Protein AF-0000000075602492 (afdb_homodimer)

InterPro domains:
  IPR026960 Reverse transcriptase zinc-binding domain [PF13966] (4-40)

Structure (mmCIF, N/CA/C/O backbone):
data_AF-0000000075602492-model_v1
#
loop_
_entity.id
_entity.type
_entity.pdbx_description
1 polymer 'Reverse transcriptase zinc-binding domain-containing protein'
#
loop_
_atom_site.group_PDB
_atom_site.id
_atom_site.type_symbol
_atom_site.label_atom_id
_atom_site.label_alt_id
_atom_site.label_comp_id
_atom_site.label_asym_id
_atom_site.label_entity_id
_atom_site.label_seq_id
_atom_site.pdbx_PDB_ins_code
_atom_site.Cartn_x
_atom_site.Cartn_y
_atom_site.Cartn_z
_atom_site.occupancy
_atom_site.B_iso_or_equiv
_atom_site.auth_seq_id
_atom_site.auth_comp_id
_atom_site.auth_asym_id
_atom_site.auth_atom_id
_atom_site.pdbx_PDB_model_num
ATOM 1 N N . CYS A 1 1 ? -14.711 -21.703 -11.055 1 26.58 1 CYS A N 1
ATOM 2 C CA . CYS A 1 1 ? -14.375 -20.344 -10.648 1 26.58 1 CYS A CA 1
ATOM 3 C C . CYS A 1 1 ? -15.531 -19.391 -10.922 1 26.58 1 CYS A C 1
ATOM 5 O O . CYS A 1 1 ? -15.805 -19.047 -12.078 1 26.58 1 CYS A O 1
ATOM 7 N N . THR A 1 2 ? -16.672 -19.547 -10.266 1 32.38 2 THR A N 1
ATOM 8 C CA . THR A 1 2 ? -17.969 -18.922 -10.531 1 32.38 2 THR A CA 1
ATOM 9 C C . THR A 1 2 ? -17.828 -17.406 -10.555 1 32.38 2 THR A C 1
ATOM 11 O O . THR A 1 2 ? -17.094 -16.828 -9.766 1 32.38 2 THR A O 1
ATOM 14 N N . VAL A 1 3 ? -18.188 -16.812 -11.695 1 31.62 3 VAL A N 1
ATOM 15 C CA . VAL A 1 3 ? -18.391 -15.398 -12.016 1 31.62 3 VAL A CA 1
ATOM 16 C C . VAL A 1 3 ? -19.188 -14.719 -10.906 1 31.62 3 VAL A C 1
ATOM 18 O O . VAL A 1 3 ? -20.344 -15.078 -10.664 1 31.62 3 VAL A O 1
ATOM 21 N N . VAL A 1 4 ? -18.656 -14.438 -9.922 1 33.94 4 VAL A N 1
ATOM 22 C CA . VAL A 1 4 ? -19.359 -13.695 -8.883 1 33.94 4 VAL A CA 1
ATOM 23 C C . VAL A 1 4 ? -20.125 -12.531 -9.516 1 33.94 4 VAL A C 1
ATOM 25 O O . VAL A 1 4 ? -19.531 -11.672 -10.172 1 33.94 4 VAL A O 1
ATOM 28 N N . GLN A 1 5 ? -21.297 -12.836 -9.977 1 32.97 5 GLN A N 1
ATOM 29 C CA . GLN A 1 5 ? -22.25 -11.789 -10.32 1 32.97 5 GLN A CA 1
ATOM 30 C C . GLN A 1 5 ? -22.203 -10.648 -9.312 1 32.97 5 GLN A C 1
ATOM 32 O O . GLN A 1 5 ? -22.641 -10.805 -8.172 1 32.97 5 GLN A O 1
ATOM 37 N N . LEU A 1 6 ? -21.266 -9.828 -9.508 1 35.31 6 LEU A N 1
ATOM 38 C CA . LEU A 1 6 ? -21.203 -8.617 -8.703 1 35.31 6 LEU A CA 1
ATOM 39 C C . LEU A 1 6 ? -22.531 -7.867 -8.727 1 35.31 6 LEU A C 1
ATOM 41 O O . LEU A 1 6 ? -22.953 -7.391 -9.781 1 35.31 6 LEU A O 1
ATOM 45 N N . LYS A 1 7 ? -23.547 -8.359 -8.156 1 35.34 7 LYS A N 1
ATOM 46 C CA . LYS A 1 7 ? -24.812 -7.66 -8.055 1 35.34 7 LYS A CA 1
ATOM 47 C C . LYS A 1 7 ? -24.609 -6.188 -7.699 1 35.34 7 LYS A C 1
ATOM 49 O O . LYS A 1 7 ? -23.828 -5.867 -6.793 1 35.34 7 LYS A O 1
ATOM 54 N N . ARG A 1 8 ? -25.156 -5.18 -8.477 1 34.19 8 ARG A N 1
ATOM 55 C CA . ARG A 1 8 ? -25.281 -3.727 -8.398 1 34.19 8 ARG A CA 1
ATOM 56 C C . ARG A 1 8 ? -25.875 -3.293 -7.062 1 34.19 8 ARG A C 1
ATOM 58 O O . ARG A 1 8 ? -27.062 -2.975 -6.973 1 34.19 8 ARG A O 1
ATOM 65 N N . ARG A 1 9 ? -25.734 -3.947 -5.949 1 36.53 9 ARG A N 1
ATOM 66 C CA . ARG A 1 9 ? -26.578 -3.529 -4.832 1 36.53 9 ARG A CA 1
ATOM 67 C C . ARG A 1 9 ? -26.172 -2.15 -4.328 1 36.53 9 ARG A C 1
ATOM 69 O O . ARG A 1 9 ? -24.984 -1.812 -4.309 1 36.53 9 ARG A O 1
ATOM 76 N N . ASN A 1 10 ? -27.109 -1.176 -4.137 1 35.5 10 ASN A N 1
ATOM 77 C CA . ASN A 1 10 ? -27.219 0.204 -3.676 1 35.5 10 ASN A CA 1
ATOM 78 C C . ASN A 1 10 ? -26.297 0.472 -2.488 1 35.5 10 ASN A C 1
ATOM 80 O O . ASN A 1 10 ? -26.625 0.11 -1.355 1 35.5 10 ASN A O 1
ATOM 84 N N . TRP A 1 11 ? -25.078 0.181 -2.559 1 42.53 11 TRP A N 1
ATOM 85 C CA . TRP A 1 11 ? -24.109 0.338 -1.479 1 42.53 11 TRP A CA 1
ATOM 86 C C . TRP A 1 11 ? -24.016 1.794 -1.034 1 42.53 11 TRP A C 1
ATOM 88 O O . TRP A 1 11 ? -23.766 2.684 -1.847 1 42.53 11 TRP A O 1
ATOM 98 N N . ASP A 1 12 ? -24.641 2.125 0.068 1 42.66 12 ASP A N 1
ATOM 99 C CA . ASP A 1 12 ? -24.469 3.438 0.683 1 42.66 12 ASP A CA 1
ATOM 100 C C . ASP A 1 12 ? -23.141 3.525 1.439 1 42.66 12 ASP A C 1
ATOM 102 O O . ASP A 1 12 ? -23.078 3.197 2.625 1 42.66 12 ASP A O 1
ATOM 106 N N . GLY A 1 13 ? -22.062 2.916 1.124 1 48.19 13 GLY A N 1
ATOM 107 C CA . GLY A 1 13 ? -20.781 3.027 1.785 1 48.19 13 GLY A CA 1
ATOM 108 C C . GLY A 1 13 ? -20.547 4.391 2.41 1 48.19 13 GLY A C 1
ATOM 109 O O . GLY A 1 13 ? -21.297 5.332 2.16 1 48.19 13 GLY A O 1
ATOM 110 N N . PRO A 1 14 ? -19.734 4.359 3.539 1 52.38 14 PRO A N 1
ATOM 111 C CA . PRO A 1 14 ? -19.688 5.652 4.227 1 52.38 14 PRO A CA 1
ATOM 112 C C . PRO A 1 14 ? -19.312 6.805 3.297 1 52.38 14 PRO A C 1
ATOM 114 O O . PRO A 1 14 ? -18.391 6.68 2.492 1 52.38 14 PRO A O 1
ATOM 117 N N . GLU A 1 15 ? -20.188 7.641 3.164 1 64 15 GLU A N 1
ATOM 118 C CA . GLU A 1 15 ? -20.109 8.852 2.348 1 64 15 GLU A CA 1
ATOM 119 C C . GLU A 1 15 ? -19.188 9.883 2.979 1 64 15 GLU A C 1
ATOM 121 O O . GLU A 1 15 ? -18.594 10.703 2.275 1 64 15 GLU A O 1
ATOM 126 N N . GLU A 1 16 ? -18.859 9.594 4.426 1 77.88 16 GLU A N 1
ATOM 127 C CA . GLU A 1 16 ? -18.078 10.664 5.047 1 77.88 16 GLU A CA 1
ATOM 128 C C . GLU A 1 16 ? -16.922 10.102 5.863 1 77.88 16 GLU A C 1
ATOM 130 O O . GLU A 1 16 ? -17.031 9.016 6.441 1 77.88 16 GLU A O 1
ATOM 135 N N . CYS A 1 17 ? -15.836 10.789 5.867 1 83 17 CYS A N 1
ATOM 136 C CA . CYS A 1 17 ? -14.688 10.453 6.699 1 83 17 CYS A CA 1
ATOM 137 C C . CYS A 1 17 ? -15.039 10.562 8.18 1 83 17 CYS A C 1
ATOM 139 O O . CYS A 1 17 ? -15.602 11.57 8.617 1 83 17 CYS A O 1
ATOM 141 N N . LYS A 1 18 ? -14.711 9.609 8.906 1 78.5 18 LYS A N 1
ATOM 142 C CA . LYS A 1 18 ? -15.031 9.562 10.328 1 78.5 18 LYS A CA 1
ATOM 143 C C . LYS A 1 18 ? -14.219 10.594 11.109 1 78.5 18 LYS A C 1
ATOM 145 O O . LYS A 1 18 ? -14.617 11 12.203 1 78.5 18 LYS A O 1
ATOM 150 N N . LEU A 1 19 ? -13.172 10.914 10.578 1 76.62 19 LEU A N 1
ATOM 151 C CA . LEU A 1 19 ? -12.273 11.82 11.281 1 76.62 19 LEU A CA 1
ATOM 152 C C . LEU A 1 19 ? -12.672 13.273 11.055 1 76.62 19 LEU A C 1
ATOM 154 O O . LEU A 1 19 ? -12.695 14.07 12 1 76.62 19 LEU A O 1
ATOM 158 N N . CYS A 1 20 ? -12.992 13.672 9.883 1 84.81 20 CYS A N 1
ATOM 159 C CA . CYS A 1 20 ? -13.195 15.086 9.594 1 84.81 20 CYS A CA 1
ATOM 160 C C . CYS A 1 20 ? -14.578 15.328 9 1 84.81 20 CYS A C 1
ATOM 162 O O . CYS A 1 20 ? -14.945 16.469 8.727 1 84.81 20 CYS A O 1
ATOM 164 N N . LYS A 1 21 ? -15.344 14.367 8.633 1 83.25 21 LYS A N 1
ATOM 165 C CA . LYS A 1 21 ? -16.734 14.43 8.211 1 83.25 21 LYS A CA 1
ATOM 166 C C . LYS A 1 21 ? -16.859 14.922 6.77 1 83.25 21 LYS A C 1
ATOM 168 O O . LYS A 1 21 ? -17.953 15.203 6.293 1 83.25 21 LYS A O 1
ATOM 173 N N . GLU A 1 22 ? -15.781 15.016 6.109 1 86.5 22 GLU A N 1
ATOM 174 C CA . GLU A 1 22 ? -15.812 15.312 4.684 1 86.5 22 GLU A CA 1
ATOM 175 C C . GLU A 1 22 ? -16.078 14.062 3.857 1 86.5 22 GLU A C 1
ATOM 177 O 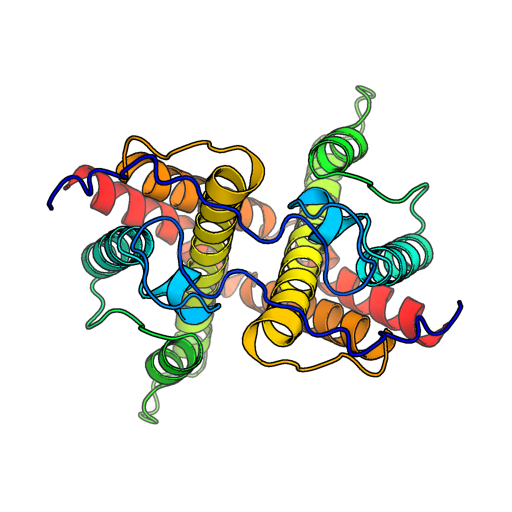O . GLU A 1 22 ? -15.992 12.945 4.371 1 86.5 22 GLU A O 1
ATOM 182 N N . GLN A 1 23 ? -16.484 14.305 2.65 1 85.44 23 GLN A N 1
ATOM 183 C CA . GLN A 1 23 ? -16.688 13.172 1.763 1 85.44 23 GLN A CA 1
ATOM 184 C C . GLN A 1 23 ? -15.422 12.336 1.63 1 85.44 23 GLN A C 1
ATOM 186 O O . GLN A 1 23 ? -14.336 12.883 1.398 1 85.44 23 GLN A O 1
ATOM 191 N N . GLU A 1 24 ? -15.688 11.094 1.801 1 85.06 24 GLU A N 1
ATOM 192 C CA . GLU A 1 24 ? -14.516 10.219 1.815 1 85.06 24 GLU A CA 1
ATOM 193 C C . GLU A 1 24 ? -14.336 9.516 0.472 1 85.06 24 GLU A C 1
ATOM 195 O O . GLU A 1 24 ? -15.289 8.945 -0.069 1 85.06 24 GLU A O 1
ATOM 200 N N . ASP A 1 25 ? -13.219 9.766 -0.084 1 84 25 ASP A N 1
ATOM 201 C CA . ASP A 1 25 ? -12.734 8.953 -1.191 1 84 25 ASP A CA 1
ATOM 202 C C . ASP A 1 25 ? -11.25 8.625 -1.023 1 84 25 ASP A C 1
ATOM 204 O O . ASP A 1 25 ? -10.664 8.906 0.023 1 84 25 ASP A O 1
ATOM 208 N N . ALA A 1 26 ? -10.719 7.922 -1.921 1 83.69 26 ALA A N 1
ATOM 209 C CA . ALA A 1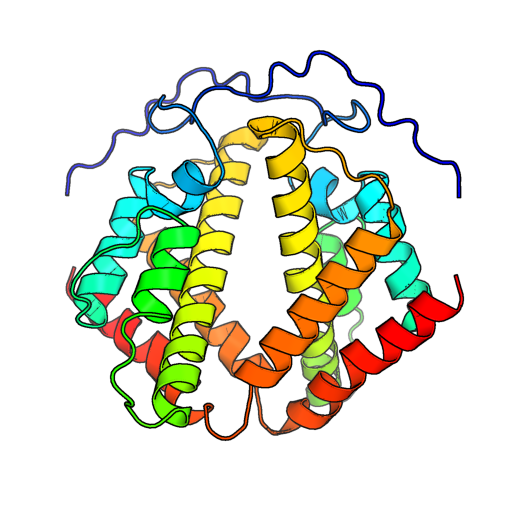 26 ? -9.328 7.492 -1.8 1 83.69 26 ALA A CA 1
ATOM 210 C C . ALA A 1 26 ? -8.398 8.695 -1.65 1 83.69 26 ALA A C 1
ATOM 212 O O . ALA A 1 26 ? -7.488 8.68 -0.819 1 83.69 26 ALA A O 1
ATOM 213 N N . ASP A 1 27 ? -8.648 9.688 -2.43 1 86.5 27 ASP A N 1
ATOM 214 C CA . ASP A 1 27 ? -7.82 10.883 -2.363 1 86.5 27 ASP A CA 1
ATOM 215 C C . ASP A 1 27 ? -7.957 11.57 -1.01 1 86.5 27 ASP A C 1
ATOM 217 O O . ASP A 1 27 ? -6.973 12.07 -0.461 1 86.5 27 ASP A O 1
ATOM 221 N N . HIS A 1 28 ? -9.125 11.594 -0.529 1 89 28 HIS A N 1
ATOM 222 C CA . HIS A 1 28 ? -9.32 12.188 0.79 1 89 28 HIS A CA 1
ATOM 223 C C . HIS A 1 28 ? -8.516 11.445 1.852 1 89 28 HIS A C 1
ATOM 225 O O . HIS A 1 28 ? -7.801 12.062 2.641 1 89 28 HIS A O 1
ATOM 231 N N . ILE A 1 29 ? -8.562 10.156 1.894 1 87.69 29 ILE A N 1
ATOM 232 C CA . ILE A 1 29 ? -7.887 9.328 2.885 1 87.69 29 ILE A CA 1
ATOM 233 C C . ILE A 1 29 ? -6.383 9.578 2.826 1 87.69 29 ILE A C 1
ATOM 235 O O . ILE A 1 29 ? -5.734 9.75 3.861 1 87.69 29 ILE A O 1
ATOM 239 N N . ILE A 1 30 ? -5.875 9.711 1.613 1 90.44 30 ILE A N 1
ATOM 240 C CA . ILE A 1 30 ? -4.43 9.688 1.428 1 90.44 30 ILE A CA 1
ATOM 241 C C . ILE A 1 30 ? -3.883 11.109 1.465 1 90.44 30 ILE A C 1
ATOM 243 O O . ILE A 1 30 ? -2.758 11.344 1.917 1 90.44 30 ILE A O 1
ATOM 247 N N . PHE A 1 31 ? -4.73 12.094 1.104 1 90.75 31 PHE A N 1
ATOM 248 C CA . PHE A 1 31 ? -4.09 13.383 0.851 1 90.75 31 PHE A CA 1
ATOM 249 C C . PHE A 1 31 ? -4.801 14.492 1.606 1 90.75 31 PHE A C 1
ATOM 251 O O . PHE A 1 31 ? -4.195 15.516 1.932 1 90.75 31 PHE A O 1
ATOM 258 N N . ARG A 1 32 ? -6.023 14.375 1.881 1 90.88 32 ARG A N 1
ATOM 259 C CA . ARG A 1 32 ? -6.781 15.578 2.215 1 90.88 32 ARG A CA 1
ATOM 260 C C . ARG A 1 32 ? -7.246 15.547 3.668 1 90.88 32 ARG A C 1
ATOM 262 O O . ARG A 1 32 ? -7.547 16.594 4.25 1 90.88 32 ARG A O 1
ATOM 269 N N . CYS A 1 33 ? -7.473 14.359 4.223 1 90.56 33 CYS A N 1
ATOM 270 C CA . CYS A 1 33 ? -7.824 14.281 5.633 1 90.56 33 CYS A CA 1
ATOM 271 C C . CYS A 1 33 ? -6.789 14.992 6.492 1 90.56 33 CYS A C 1
ATOM 273 O O . CYS A 1 33 ? -5.602 15.008 6.16 1 90.56 33 CYS A O 1
ATOM 275 N N . PRO A 1 34 ? -7.188 15.555 7.621 1 89.06 34 PRO A N 1
ATOM 276 C CA . PRO A 1 34 ? -6.25 16.281 8.484 1 89.06 34 PRO A CA 1
ATOM 277 C C . PRO A 1 34 ? -5.047 15.43 8.891 1 89.06 34 PRO A C 1
ATOM 279 O O . PRO A 1 34 ? -3.922 15.93 8.953 1 89.06 34 PRO A O 1
ATOM 282 N N . LEU A 1 35 ? -5.219 14.195 9.109 1 88.88 35 LEU A N 1
ATOM 283 C CA . LEU A 1 35 ? -4.102 13.32 9.445 1 88.88 35 LEU A CA 1
ATOM 284 C C . LEU A 1 35 ? -3.129 13.203 8.281 1 88.88 35 LEU A C 1
ATOM 286 O O . LEU A 1 35 ? -1.912 13.242 8.477 1 88.88 35 LEU A O 1
ATOM 290 N N . ALA A 1 36 ? -3.703 13.062 7.152 1 92.31 36 ALA A N 1
ATOM 291 C CA . ALA A 1 36 ? -2.881 12.992 5.949 1 92.31 36 ALA A CA 1
ATOM 292 C C . ALA A 1 36 ? -2.113 14.297 5.734 1 92.31 36 ALA A C 1
ATOM 294 O O . ALA A 1 36 ? -0.926 14.281 5.402 1 92.31 36 ALA A O 1
ATOM 295 N N . SER A 1 37 ? -2.789 15.375 6.012 1 91.12 37 SER A N 1
ATOM 296 C CA . SER A 1 37 ? -2.156 16.688 5.844 1 91.12 37 SER A CA 1
ATOM 297 C C . SER A 1 37 ? -0.943 16.828 6.758 1 91.12 37 SER A C 1
ATOM 299 O O . SER A 1 37 ? 0.096 17.344 6.34 1 91.12 37 SER A O 1
ATOM 301 N N . PHE A 1 38 ? -1.058 16.422 7.938 1 92.12 38 PHE A N 1
ATOM 302 C CA . PHE A 1 38 ? 0.062 16.469 8.875 1 92.12 38 PHE A CA 1
ATOM 303 C C . PHE A 1 38 ? 1.256 15.695 8.328 1 92.12 38 PHE A C 1
ATOM 305 O O . PHE A 1 38 ? 2.381 16.203 8.328 1 92.12 38 PHE A O 1
ATOM 312 N N . VAL A 1 39 ? 1.014 14.477 7.863 1 93.94 39 VAL A N 1
ATOM 313 C CA . VAL A 1 39 ? 2.082 13.602 7.391 1 93.94 39 VAL A CA 1
ATOM 314 C C . VAL A 1 39 ? 2.75 14.219 6.164 1 93.94 39 VAL A C 1
ATOM 316 O O . VAL A 1 39 ? 3.979 14.273 6.082 1 93.94 39 VAL A O 1
ATOM 319 N N . TRP A 1 40 ? 1.926 14.703 5.297 1 91.75 40 TRP A N 1
ATOM 320 C CA . TRP A 1 40 ? 2.48 15.25 4.059 1 91.75 40 TRP A CA 1
ATOM 321 C C . TRP A 1 40 ? 3.223 16.547 4.324 1 91.75 40 TRP A C 1
ATOM 323 O O . TRP A 1 40 ? 4.223 16.844 3.664 1 91.75 40 TRP A O 1
ATOM 333 N N . CYS A 1 41 ? 2.791 17.344 5.262 1 91.62 41 CYS A N 1
ATOM 334 C CA . CYS A 1 41 ? 3.508 18.547 5.641 1 91.62 41 CYS A CA 1
ATOM 335 C C . CYS A 1 41 ? 4.879 18.219 6.219 1 91.62 41 CYS A C 1
ATOM 337 O O . CYS A 1 41 ? 5.875 18.859 5.867 1 91.62 41 CYS A O 1
ATOM 339 N N . TRP A 1 42 ? 4.852 17.25 7.043 1 93.69 42 TRP A N 1
ATOM 340 C CA . TRP A 1 42 ? 6.105 16.781 7.625 1 93.69 42 TRP A CA 1
ATOM 341 C C . TRP A 1 42 ? 7.066 16.312 6.543 1 93.69 42 TRP A C 1
ATOM 343 O O . TRP A 1 42 ? 8.258 16.641 6.574 1 93.69 42 TRP A O 1
ATOM 353 N N . ILE A 1 43 ? 6.59 15.609 5.594 1 90.94 43 ILE A N 1
ATOM 354 C CA . ILE A 1 43 ? 7.422 15.094 4.508 1 90.94 43 ILE A CA 1
ATOM 355 C C . ILE A 1 43 ? 7.922 16.25 3.648 1 90.94 43 ILE A C 1
ATOM 357 O O . ILE A 1 43 ? 9.102 16.312 3.299 1 90.94 43 ILE A O 1
ATOM 361 N N . ARG A 1 44 ? 7.004 17.109 3.373 1 87 44 ARG A N 1
ATOM 362 C CA . ARG A 1 44 ? 7.363 18.297 2.586 1 87 44 ARG A CA 1
ATOM 363 C C . ARG A 1 44 ? 8.508 19.062 3.244 1 87 44 ARG A C 1
ATOM 365 O O . ARG A 1 44 ? 9.508 19.375 2.596 1 87 44 ARG A O 1
ATOM 372 N N . ASP A 1 45 ? 8.398 19.297 4.434 1 89.56 45 ASP A N 1
ATOM 373 C CA . ASP A 1 45 ? 9.383 20.094 5.16 1 89.56 45 ASP A CA 1
ATOM 374 C C . ASP A 1 45 ? 10.703 19.328 5.297 1 89.56 45 ASP A C 1
ATOM 376 O O . ASP A 1 45 ? 11.781 19.922 5.234 1 89.56 45 ASP A O 1
ATOM 380 N N . SER A 1 46 ? 10.609 18.062 5.516 1 90 46 SER A N 1
ATOM 381 C CA . SER A 1 46 ? 11.805 17.234 5.711 1 90 46 SER A CA 1
ATOM 382 C C . SER A 1 46 ? 12.594 17.109 4.418 1 90 46 SER A C 1
ATOM 384 O O . SER A 1 46 ? 13.828 17.016 4.445 1 90 46 SER A O 1
ATOM 386 N N . LEU A 1 47 ? 11.852 17.094 3.301 1 86 47 LEU A N 1
ATOM 387 C CA . LEU A 1 47 ? 12.523 16.812 2.031 1 86 47 LEU A CA 1
ATOM 388 C C . LEU A 1 47 ? 12.664 18.094 1.206 1 86 47 LEU A C 1
ATOM 390 O O . LEU A 1 47 ? 13.297 18.078 0.146 1 86 47 LEU A O 1
ATOM 394 N N . GLY A 1 48 ? 12.047 19.094 1.606 1 84.44 48 GLY A N 1
ATOM 395 C CA . GLY A 1 48 ? 12.172 20.375 0.909 1 84.44 48 GLY A CA 1
ATOM 396 C C . GLY A 1 48 ? 11.336 20.438 -0.353 1 84.44 48 GLY A C 1
ATOM 397 O O . GLY A 1 48 ? 11.789 20.953 -1.378 1 84.44 48 GLY A O 1
ATOM 398 N N . TRP A 1 49 ? 10.141 19.891 -0.254 1 79.31 49 TRP A N 1
ATOM 399 C CA . TRP A 1 49 ? 9.234 19.938 -1.398 1 79.31 49 TRP A CA 1
ATOM 400 C C . TRP A 1 49 ? 8.523 21.281 -1.486 1 79.31 49 TRP A C 1
ATOM 402 O O . TRP A 1 49 ? 8.352 21.969 -0.477 1 79.31 49 TRP A O 1
ATOM 412 N N . ASP A 1 50 ? 8.18 21.562 -2.725 1 79.38 50 ASP A N 1
ATOM 413 C CA . ASP A 1 50 ? 7.523 22.844 -2.961 1 79.38 50 ASP A CA 1
ATOM 414 C C . ASP A 1 50 ? 6.047 22.797 -2.58 1 79.38 50 ASP A C 1
ATOM 416 O O . ASP A 1 50 ? 5.426 23.828 -2.322 1 79.38 50 ASP A O 1
ATOM 420 N N . GLY A 1 51 ? 5.465 21.656 -2.541 1 80.25 51 GLY A N 1
ATOM 421 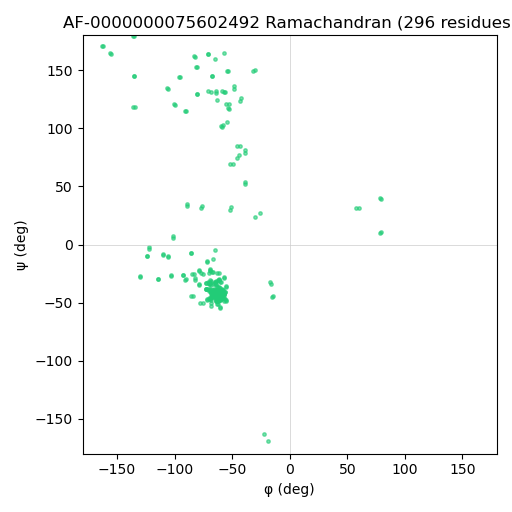C CA . GLY A 1 51 ? 4.051 21.5 -2.246 1 80.25 51 GLY A CA 1
ATOM 422 C C . GLY A 1 51 ? 3.666 20.094 -1.848 1 80.25 51 GLY A C 1
ATOM 423 O O . GLY A 1 51 ? 4.516 19.203 -1.816 1 80.25 51 GLY A O 1
ATOM 424 N N . ILE A 1 52 ? 2.398 20.047 -1.392 1 81.44 52 ILE A N 1
ATOM 425 C CA . ILE A 1 52 ? 1.842 18.75 -1 1 81.44 52 ILE A CA 1
ATOM 426 C C . ILE A 1 52 ? 0.842 18.281 -2.053 1 81.44 52 ILE A C 1
ATOM 428 O O . ILE A 1 52 ? 0.029 19.062 -2.545 1 81.44 52 ILE A O 1
ATOM 432 N N . PRO A 1 53 ? 0.982 17.047 -2.375 1 78.88 53 PRO A N 1
ATOM 433 C CA . PRO A 1 53 ? -0.014 16.531 -3.312 1 78.88 53 PRO A CA 1
ATOM 434 C C . PRO A 1 53 ? -1.415 16.453 -2.709 1 78.88 53 PRO A C 1
ATOM 436 O O . PRO A 1 53 ? -1.562 16.234 -1.506 1 78.88 53 PRO A O 1
ATOM 439 N N . ASP A 1 54 ? -2.381 16.719 -3.59 1 83.81 54 ASP A N 1
ATOM 440 C CA . ASP A 1 54 ? -3.758 16.672 -3.109 1 83.81 54 ASP A CA 1
ATOM 441 C C . ASP A 1 54 ? -4.504 15.477 -3.701 1 83.81 54 ASP A C 1
ATOM 443 O O . ASP A 1 54 ? -5.664 15.234 -3.365 1 83.81 54 ASP A O 1
ATOM 447 N N . SER A 1 55 ? -3.844 14.875 -4.605 1 82.56 55 SER A N 1
ATOM 448 C CA . SER A 1 55 ? -4.414 13.68 -5.23 1 82.56 55 SER A CA 1
ATOM 449 C C . SER A 1 55 ? -3.328 12.789 -5.816 1 82.56 55 SER A C 1
ATOM 451 O O . SER A 1 55 ? -2.182 13.219 -5.973 1 82.56 55 SER A O 1
ATOM 453 N N . LEU A 1 56 ? -3.756 11.562 -6.098 1 76.38 56 LEU A N 1
ATOM 454 C CA . LEU A 1 56 ? -2.826 10.641 -6.738 1 76.38 56 LEU A CA 1
ATOM 455 C C . LEU A 1 56 ? -2.408 11.156 -8.109 1 76.38 56 LEU A C 1
ATOM 457 O O . LEU A 1 56 ? -1.24 11.047 -8.492 1 76.38 56 LEU A O 1
ATOM 461 N N . SER A 1 57 ? -3.363 11.711 -8.805 1 73.94 57 SER A N 1
ATOM 462 C CA . SER A 1 57 ? -3.082 12.273 -10.125 1 73.94 57 SER A CA 1
ATOM 463 C C . SER A 1 57 ? -2.096 13.43 -10.031 1 73.94 57 SER A C 1
ATOM 465 O O . SER A 1 57 ? -1.162 13.523 -10.828 1 73.94 57 SER A O 1
ATOM 467 N N . GLU A 1 58 ? -2.279 14.258 -9.078 1 72.88 58 GLU A N 1
ATOM 468 C CA . GLU A 1 58 ? -1.369 15.375 -8.883 1 72.88 58 GLU A CA 1
ATOM 469 C C . GLU A 1 58 ? 0.019 14.898 -8.469 1 72.88 58 GLU A C 1
ATOM 471 O O . GLU A 1 58 ? 1.029 15.461 -8.898 1 72.88 58 GLU A O 1
ATOM 476 N N . PHE A 1 59 ? -0.016 13.977 -7.699 1 71 59 PHE A N 1
ATOM 477 C CA . PHE A 1 59 ? 1.254 13.391 -7.281 1 71 59 PHE A CA 1
ATOM 478 C C . PHE A 1 59 ? 2.035 12.883 -8.484 1 71 59 PHE A C 1
ATOM 480 O O . PHE A 1 59 ? 3.232 13.148 -8.617 1 71 59 PHE A O 1
ATOM 487 N N . ALA A 1 60 ? 1.341 12.188 -9.297 1 64.75 60 ALA A N 1
ATOM 488 C CA . ALA A 1 60 ? 1.958 11.648 -10.508 1 64.75 60 ALA A CA 1
ATOM 489 C C . ALA A 1 60 ? 2.424 12.766 -11.43 1 64.75 60 ALA A C 1
ATOM 491 O O . ALA A 1 60 ? 3.496 12.68 -12.031 1 64.75 60 ALA A O 1
ATOM 492 N N . ASP A 1 61 ? 1.632 13.703 -11.539 1 62.75 61 ASP A N 1
ATOM 493 C CA . ASP A 1 61 ? 1.921 14.82 -12.43 1 62.75 61 ASP A CA 1
ATOM 494 C C . ASP A 1 61 ? 3.094 15.648 -11.914 1 62.75 61 ASP A C 1
ATOM 496 O O . ASP A 1 61 ? 3.941 16.094 -12.688 1 62.75 61 ASP A O 1
ATOM 500 N N . ARG A 1 62 ? 2.957 15.992 -10.664 1 57.75 62 ARG A N 1
ATOM 501 C CA . ARG A 1 62 ? 4.02 16.812 -10.078 1 57.75 62 ARG A CA 1
ATOM 502 C C . ARG A 1 62 ? 5.367 16.109 -10.18 1 57.75 62 ARG A C 1
ATOM 504 O O . ARG A 1 62 ? 6.406 16.75 -10.305 1 57.75 62 ARG A O 1
ATOM 511 N N . ARG A 1 63 ? 5.281 14.984 -9.922 1 54.78 63 ARG A N 1
ATOM 512 C CA . ARG A 1 63 ? 6.504 14.188 -9.922 1 54.78 63 ARG A CA 1
ATOM 513 C C . ARG A 1 63 ? 6.934 13.844 -11.344 1 54.78 63 ARG A C 1
ATOM 515 O O . ARG A 1 63 ? 8.133 13.789 -11.641 1 54.78 63 ARG A O 1
ATOM 522 N N . LEU A 1 64 ? 5.809 13.305 -12.039 1 47.34 64 LEU A N 1
ATOM 523 C CA . LEU A 1 64 ? 6.098 13.18 -13.461 1 47.34 64 LEU A CA 1
ATOM 524 C C . LEU A 1 64 ? 6.309 14.555 -14.094 1 47.34 64 LEU A C 1
ATOM 526 O O . LEU A 1 64 ? 6.586 14.648 -15.289 1 47.34 64 LEU A O 1
ATOM 530 N N . GLY A 1 65 ? 6.137 15.477 -13.445 1 42.41 65 GLY A N 1
ATOM 531 C CA . GLY A 1 65 ? 6.219 16.859 -13.906 1 42.41 65 GLY A CA 1
ATOM 532 C C . GLY A 1 65 ? 6.984 17 -15.211 1 42.41 65 GLY A C 1
ATOM 533 O O . GLY A 1 65 ? 7.531 16.016 -15.727 1 42.41 65 GLY A O 1
ATOM 534 N N . ASP A 1 66 ? 7.219 18.531 -15.422 1 40.88 66 ASP A N 1
ATOM 535 C CA . ASP A 1 66 ? 7.559 19.234 -16.656 1 40.88 66 ASP A CA 1
ATOM 536 C C . ASP A 1 66 ? 8.719 18.547 -17.375 1 40.88 66 ASP A C 1
ATOM 538 O O . ASP A 1 66 ? 9.516 17.844 -16.75 1 40.88 66 ASP A O 1
ATOM 542 N N . GLY A 1 67 ? 8.602 18.406 -18.719 1 38.66 67 GLY A N 1
ATOM 543 C CA . GLY A 1 67 ? 9.461 18.234 -19.891 1 38.66 67 GLY A CA 1
ATOM 544 C C . GLY A 1 67 ? 10.914 18.594 -19.609 1 38.66 67 GLY A C 1
ATOM 545 O O . GLY A 1 67 ? 11.719 18.688 -20.547 1 38.66 67 GLY A O 1
ATOM 546 N N . SER A 1 68 ? 11.156 19.578 -18.766 1 38.59 68 SER A N 1
ATOM 547 C CA . SER A 1 68 ? 12.57 19.781 -19.078 1 38.59 68 SER A CA 1
ATOM 548 C C . SER A 1 68 ? 13.391 18.531 -18.734 1 38.59 68 SER A C 1
ATOM 550 O O . SER A 1 68 ? 13.094 17.828 -17.781 1 38.59 68 SER A O 1
ATOM 552 N N . LYS A 1 69 ? 14.055 18.078 -19.719 1 43.19 69 LYS A N 1
ATOM 553 C CA . LYS A 1 69 ? 15.055 17.016 -19.828 1 43.19 69 LYS A CA 1
ATOM 554 C C . LYS A 1 69 ? 15.781 16.797 -18.516 1 43.19 69 LYS A C 1
ATOM 556 O O . LYS A 1 69 ? 16.953 17.172 -18.375 1 43.19 69 LYS A O 1
ATOM 561 N N . PRO A 1 70 ? 15.344 17.031 -17.328 1 43.06 70 PRO A N 1
ATOM 562 C CA . PRO A 1 70 ? 16.5 16.625 -16.516 1 43.06 70 PRO A CA 1
ATOM 563 C C . PRO A 1 70 ? 16.906 15.18 -16.766 1 43.06 70 PRO A C 1
ATOM 565 O O . PRO A 1 70 ? 16.078 14.375 -17.219 1 43.06 70 PRO A O 1
ATOM 568 N N . LYS A 1 71 ? 18.062 14.68 -16.391 1 46.31 71 LYS A N 1
ATOM 569 C CA . LYS A 1 71 ? 18.594 13.352 -16.703 1 46.31 71 LYS A CA 1
ATOM 570 C C . LYS A 1 71 ? 17.656 12.258 -16.219 1 46.31 71 LYS A C 1
ATOM 572 O O . LYS A 1 71 ? 17.141 12.32 -15.102 1 46.31 71 LYS A O 1
ATOM 577 N N . ARG A 1 72 ? 16.859 11.594 -17.047 1 44.31 72 ARG A N 1
ATOM 578 C CA . ARG A 1 72 ? 15.93 10.469 -17 1 44.31 72 ARG A CA 1
ATOM 579 C C . ARG A 1 72 ? 16.109 9.656 -15.727 1 44.31 72 ARG A C 1
ATOM 581 O O . ARG A 1 72 ? 15.133 9.281 -15.078 1 44.31 72 ARG A O 1
ATOM 588 N N . GLU A 1 73 ? 17.344 9.469 -15.516 1 45.56 73 GLU A N 1
ATOM 589 C CA . GLU A 1 73 ? 17.672 8.625 -14.375 1 45.56 73 GLU A CA 1
ATOM 590 C C . GLU A 1 73 ? 17.266 9.289 -13.062 1 45.56 73 GLU A C 1
ATOM 592 O O . GLU A 1 73 ? 16.734 8.633 -12.164 1 45.56 73 GLU A O 1
ATOM 597 N N . LEU A 1 74 ? 17.594 10.594 -13 1 46 74 LEU A N 1
ATOM 598 C CA . LEU A 1 74 ? 17.266 11.312 -11.781 1 46 74 LEU A CA 1
ATOM 599 C C . LEU A 1 74 ? 15.758 11.359 -11.562 1 46 74 LEU A C 1
ATOM 601 O O . LEU A 1 74 ? 15.289 11.211 -10.43 1 46 74 LEU A O 1
ATOM 605 N N . MET A 1 75 ? 15.07 11.477 -12.586 1 47.12 75 MET A N 1
ATOM 606 C CA . MET A 1 75 ? 13.617 11.555 -12.508 1 47.12 75 MET A CA 1
ATOM 607 C C . MET A 1 75 ? 13.023 10.219 -12.062 1 47.12 75 MET A C 1
ATOM 609 O O . MET A 1 75 ? 12.109 10.18 -11.242 1 47.12 75 MET A O 1
ATOM 613 N N . ILE A 1 76 ? 13.602 9.281 -12.695 1 50.28 76 ILE A N 1
ATOM 614 C CA . ILE A 1 76 ? 13.117 7.961 -12.312 1 50.28 76 ILE A CA 1
ATOM 615 C C . ILE A 1 76 ? 13.367 7.723 -10.828 1 50.28 76 ILE A C 1
ATOM 617 O O . ILE A 1 76 ? 12.516 7.18 -10.125 1 50.28 76 ILE A O 1
ATOM 621 N N . TYR A 1 77 ? 14.586 8.312 -10.547 1 50.69 77 TYR A N 1
ATOM 622 C CA . TYR A 1 77 ? 15.031 8.086 -9.172 1 50.69 77 TYR A CA 1
ATOM 623 C C . TYR A 1 77 ? 14.156 8.859 -8.188 1 50.69 77 TYR A C 1
ATOM 625 O O . TYR A 1 77 ? 13.766 8.328 -7.148 1 50.69 77 TYR A O 1
ATOM 633 N N . LEU A 1 78 ? 13.984 10.055 -8.555 1 54.25 78 LEU A N 1
ATOM 634 C CA . LEU A 1 78 ? 13.102 10.859 -7.727 1 54.25 78 LEU A CA 1
ATOM 635 C C . LEU A 1 78 ? 11.695 10.273 -7.691 1 54.25 78 LEU A C 1
ATOM 637 O O . LEU A 1 78 ? 11.062 10.234 -6.633 1 54.25 78 LEU A O 1
ATOM 641 N N . LEU A 1 79 ? 11.578 9.602 -8.727 1 58.34 79 LEU A N 1
ATOM 642 C CA . LEU A 1 79 ? 10.258 8.992 -8.844 1 58.34 79 LEU A CA 1
ATOM 643 C C . LEU A 1 79 ? 10.148 7.75 -7.965 1 58.34 79 LEU A C 1
ATOM 645 O O . LEU A 1 79 ? 9.117 7.527 -7.324 1 58.34 79 LEU A O 1
ATOM 649 N N . ALA A 1 80 ? 11.344 7.105 -7.922 1 61.97 80 ALA A N 1
ATOM 650 C CA . ALA A 1 80 ? 11.328 5.887 -7.121 1 61.97 80 ALA A CA 1
ATOM 651 C C . ALA A 1 80 ? 11.164 6.207 -5.637 1 61.97 80 ALA A C 1
ATOM 653 O O . ALA A 1 80 ? 10.328 5.617 -4.953 1 61.97 80 ALA A O 1
ATOM 654 N N . SER A 1 81 ? 12.031 7.211 -5.227 1 65.19 81 SER A N 1
ATOM 655 C CA . SER A 1 81 ? 11.961 7.586 -3.818 1 65.19 81 SER A CA 1
ATOM 656 C C . SER A 1 81 ? 10.578 8.125 -3.457 1 65.19 81 SER A C 1
ATOM 658 O O . SER A 1 81 ? 10.023 7.781 -2.412 1 65.19 81 SER A O 1
ATOM 660 N N . VAL A 1 82 ? 10.086 8.805 -4.387 1 72.06 82 VAL A N 1
ATOM 661 C CA . VAL A 1 82 ? 8.789 9.422 -4.152 1 72.06 82 VAL A CA 1
ATOM 662 C C . VAL A 1 82 ? 7.699 8.352 -4.164 1 72.06 82 VAL A C 1
ATOM 664 O O . VAL A 1 82 ? 6.754 8.414 -3.371 1 72.06 82 VAL A O 1
ATOM 667 N N . SER A 1 83 ? 7.945 7.41 -4.965 1 77.31 83 SER A N 1
ATOM 668 C CA . SER A 1 83 ? 6.977 6.324 -5.023 1 77.31 83 SER A CA 1
ATOM 669 C C . SER A 1 83 ? 6.969 5.516 -3.73 1 77.31 83 SER A C 1
ATOM 671 O O . SER A 1 83 ? 5.91 5.102 -3.256 1 77.31 83 SER A O 1
ATOM 673 N N . TRP A 1 84 ? 8.133 5.465 -3.137 1 83.06 84 TRP A N 1
ATOM 674 C CA . TRP A 1 84 ? 8.227 4.734 -1.878 1 83.06 84 TRP A CA 1
ATOM 675 C C . TRP A 1 84 ? 7.547 5.5 -0.751 1 83.06 84 TRP A C 1
ATOM 677 O O . TRP A 1 84 ? 6.875 4.906 0.096 1 83.06 84 TRP A O 1
ATOM 687 N N . VAL A 1 85 ? 7.738 6.723 -0.833 1 86.88 85 VAL A N 1
ATOM 688 C CA . VAL A 1 85 ? 7.117 7.578 0.174 1 86.88 85 VAL A CA 1
ATOM 689 C C . VAL A 1 85 ? 5.598 7.516 0.038 1 86.88 85 VAL A C 1
ATOM 691 O O . VAL A 1 85 ? 4.887 7.285 1.021 1 86.88 85 VAL A O 1
ATOM 694 N N . LEU A 1 86 ? 5.152 7.602 -1.186 1 85.81 86 LEU A N 1
ATOM 695 C CA . LEU A 1 86 ? 3.717 7.543 -1.438 1 85.81 86 LEU A CA 1
ATOM 696 C C . LEU A 1 86 ? 3.135 6.219 -0.957 1 85.81 86 LEU A C 1
ATOM 698 O O . LEU A 1 86 ? 2.105 6.195 -0.28 1 85.81 86 LEU A O 1
ATOM 702 N N . ALA A 1 87 ? 3.791 5.184 -1.293 1 84.69 87 ALA A N 1
ATOM 703 C CA . ALA A 1 87 ? 3.311 3.855 -0.912 1 84.69 87 ALA A CA 1
ATOM 704 C C . ALA A 1 87 ? 3.273 3.701 0.605 1 84.69 87 ALA A C 1
ATOM 706 O O . ALA A 1 87 ? 2.297 3.189 1.159 1 84.69 87 ALA A O 1
ATOM 707 N N . SER A 1 88 ? 4.289 4.113 1.265 1 89.94 88 SER A N 1
ATOM 708 C CA . SER A 1 88 ? 4.379 3.975 2.715 1 89.94 88 SER A CA 1
ATOM 709 C C . SER A 1 88 ? 3.336 4.832 3.418 1 89.94 88 SER A C 1
ATOM 711 O O . SER A 1 88 ? 2.652 4.367 4.332 1 89.94 88 SER A O 1
ATOM 713 N N . VAL A 1 89 ? 3.199 6.047 2.957 1 92.31 89 VAL A N 1
ATOM 714 C CA . VAL A 1 89 ? 2.227 6.957 3.551 1 92.31 89 VAL A CA 1
ATOM 715 C C . VAL A 1 89 ? 0.813 6.422 3.33 1 92.31 89 VAL A C 1
ATOM 717 O O . VAL A 1 89 ? 0.008 6.375 4.262 1 92.31 89 VAL A O 1
ATOM 720 N N . SER A 1 90 ? 0.542 6.023 2.104 1 89.62 90 SER A N 1
ATOM 721 C CA . SER A 1 90 ? -0.778 5.496 1.773 1 89.62 90 SER A CA 1
ATOM 722 C C . SER A 1 90 ? -1.13 4.297 2.646 1 89.62 90 SER A C 1
ATOM 724 O O . SER A 1 90 ? -2.244 4.203 3.164 1 89.62 90 SER A O 1
ATOM 726 N N . TRP A 1 91 ? -0.189 3.447 2.84 1 87.5 91 TRP A N 1
ATOM 727 C CA . TRP A 1 91 ? -0.408 2.254 3.648 1 87.5 91 TRP A CA 1
ATOM 728 C C . TRP A 1 91 ? -0.717 2.625 5.094 1 87.5 91 TRP A C 1
ATOM 730 O O . TRP A 1 91 ? -1.69 2.137 5.672 1 87.5 91 TRP A O 1
ATOM 740 N N . VAL A 1 92 ? 0.057 3.445 5.625 1 91 92 VAL A N 1
ATOM 741 C CA . VAL A 1 92 ? -0.077 3.818 7.027 1 91 92 VAL A CA 1
ATOM 742 C C . VAL A 1 92 ? -1.409 4.531 7.25 1 91 92 VAL A C 1
ATOM 744 O O . VAL A 1 92 ? -2.129 4.23 8.203 1 91 92 VAL A O 1
ATOM 747 N N . LEU A 1 93 ? -1.729 5.434 6.352 1 91.5 93 LEU A N 1
ATOM 748 C CA . LEU A 1 93 ? -2.977 6.176 6.484 1 91.5 93 LEU A CA 1
ATOM 749 C C . 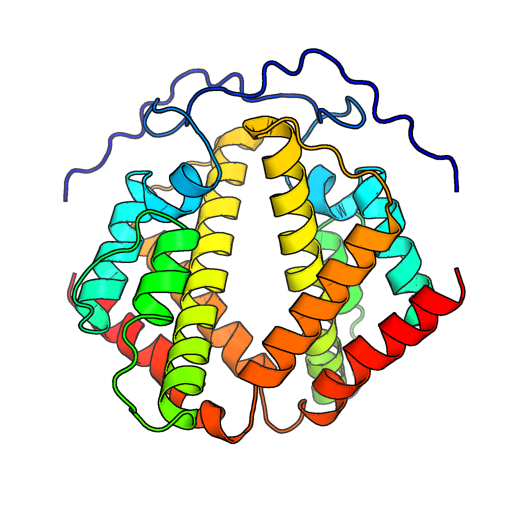LEU A 1 93 ? -4.18 5.254 6.309 1 91.5 93 LEU A C 1
ATOM 751 O O . LEU A 1 93 ? -5.168 5.371 7.039 1 91.5 93 LEU A O 1
ATOM 755 N N . TRP A 1 94 ? -4.078 4.406 5.426 1 87.56 94 TRP A N 1
ATOM 756 C CA . TRP A 1 94 ? -5.156 3.449 5.199 1 87.56 94 TRP A CA 1
ATOM 757 C C . TRP A 1 94 ? -5.352 2.553 6.422 1 87.56 94 TRP A C 1
ATOM 759 O O . TRP A 1 94 ? -6.484 2.324 6.855 1 87.56 94 TRP A O 1
ATOM 769 N N . ARG A 1 95 ? -4.301 2.021 6.902 1 85.25 95 ARG A N 1
ATOM 770 C CA . ARG A 1 95 ? -4.383 1.166 8.078 1 85.25 95 ARG A CA 1
ATOM 771 C C . ARG A 1 95 ? -4.965 1.925 9.266 1 85.25 95 ARG A C 1
ATOM 773 O O . ARG A 1 95 ? -5.758 1.374 10.039 1 85.25 95 ARG A O 1
ATOM 780 N N . THR A 1 96 ? -4.527 3.078 9.414 1 87.81 96 THR A N 1
ATOM 781 C CA . THR A 1 96 ? -5.023 3.91 10.5 1 87.81 96 THR A CA 1
ATOM 782 C C . THR A 1 96 ? -6.52 4.16 10.352 1 87.81 96 THR A C 1
ATOM 784 O O . THR A 1 96 ? -7.273 4.055 11.32 1 87.81 96 THR A O 1
ATOM 787 N N . ARG A 1 97 ? -6.906 4.5 9.164 1 85.31 97 ARG A N 1
ATOM 788 C CA . ARG A 1 97 ? -8.328 4.672 8.883 1 85.31 97 ARG A CA 1
ATOM 789 C C . ARG A 1 97 ? -9.109 3.404 9.234 1 85.31 97 ARG A C 1
ATOM 791 O O . ARG A 1 97 ? -10.18 3.475 9.836 1 85.31 97 ARG A O 1
ATOM 798 N N . ASN A 1 98 ? -8.602 2.264 8.812 1 82.75 98 ASN A N 1
ATOM 799 C CA . ASN A 1 98 ? -9.273 0.997 9.07 1 82.75 98 ASN A CA 1
ATOM 800 C C . ASN A 1 98 ? -9.367 0.715 10.57 1 82.75 98 ASN A C 1
ATOM 802 O O . ASN A 1 98 ? -10.383 0.203 11.047 1 82.75 98 ASN A O 1
ATOM 806 N N . ASP A 1 99 ? -8.297 0.995 11.258 1 83.44 99 ASP A N 1
ATOM 807 C CA . ASP A 1 99 ? -8.297 0.818 12.703 1 83.44 99 ASP A CA 1
ATOM 808 C C . ASP A 1 99 ? -9.398 1.658 13.359 1 83.44 99 ASP A C 1
ATOM 810 O O . ASP A 1 99 ? -10.07 1.2 14.281 1 83.44 99 ASP A O 1
ATOM 814 N N . TRP A 1 100 ? -9.516 2.811 12.789 1 83.19 100 TRP A N 1
ATOM 815 C CA . TRP A 1 100 ? -10.547 3.701 13.32 1 83.19 100 TRP A CA 1
ATOM 816 C C . TRP A 1 100 ? -11.938 3.207 12.945 1 83.19 100 TRP A C 1
ATOM 818 O O . TRP A 1 100 ? -12.812 3.082 13.805 1 83.19 100 TRP A O 1
ATOM 828 N N . VAL A 1 101 ? -12.125 2.879 11.703 1 79.25 101 VAL A N 1
ATOM 829 C CA . VAL A 1 101 ? -13.43 2.557 11.148 1 79.25 101 VAL A CA 1
ATOM 830 C C . VAL A 1 101 ? -13.898 1.199 11.672 1 79.25 101 VAL A C 1
ATOM 832 O O . VAL A 1 101 ? -15.062 1.04 12.055 1 79.25 101 VAL A O 1
ATOM 835 N N . PHE A 1 102 ? -13.008 0.236 11.805 1 78.19 102 PHE A N 1
ATOM 836 C CA . PHE A 1 102 ? -13.438 -1.128 12.086 1 78.19 102 PHE A CA 1
ATOM 837 C C . PHE A 1 102 ? -13.211 -1.478 13.555 1 78.19 102 PHE A C 1
ATOM 839 O O . PHE A 1 102 ? -13.883 -2.35 14.102 1 78.19 102 PHE A O 1
ATOM 846 N N . SER A 1 103 ? -12.234 -0.823 14.211 1 80.62 103 SER A N 1
ATOM 847 C CA . SER A 1 103 ? -11.875 -1.222 15.57 1 80.62 103 SER A CA 1
ATOM 848 C C . SER A 1 103 ? -12.031 -0.06 16.547 1 80.62 103 SER A C 1
ATOM 850 O O . SER A 1 103 ? -11.805 -0.217 17.75 1 80.62 103 SER A O 1
ATOM 852 N N . ASN A 1 104 ? -12.367 1.115 16.062 1 80.81 104 ASN A N 1
ATOM 853 C CA . ASN A 1 104 ? -12.523 2.314 16.891 1 80.81 104 ASN A CA 1
ATOM 854 C C . ASN A 1 104 ? -11.234 2.668 17.625 1 80.81 104 ASN A C 1
ATOM 856 O O . ASN A 1 104 ? -11.273 3.072 18.781 1 80.81 104 ASN A O 1
ATOM 860 N N . ILE A 1 105 ? -10.164 2.338 16.984 1 80.56 105 ILE A N 1
ATOM 861 C CA . ILE A 1 105 ? -8.859 2.711 17.516 1 80.56 105 ILE A CA 1
ATOM 862 C C . ILE A 1 105 ? -8.438 4.066 16.953 1 80.56 105 ILE A C 1
ATOM 864 O O . ILE A 1 105 ? -8.312 4.23 15.742 1 80.56 105 ILE A O 1
ATOM 868 N N . LEU A 1 106 ? -8.344 5.016 17.906 1 77.81 106 LEU A N 1
ATOM 869 C CA . LEU A 1 106 ? -7.961 6.363 17.5 1 77.81 106 LEU A CA 1
ATOM 870 C C . LEU A 1 106 ? -6.461 6.582 17.672 1 77.81 106 LEU A C 1
ATOM 872 O O . LEU A 1 106 ? -5.855 6.02 18.594 1 77.81 106 LEU A O 1
ATOM 876 N N . ILE A 1 107 ? -6 7.32 16.734 1 78.5 107 ILE A N 1
ATOM 877 C 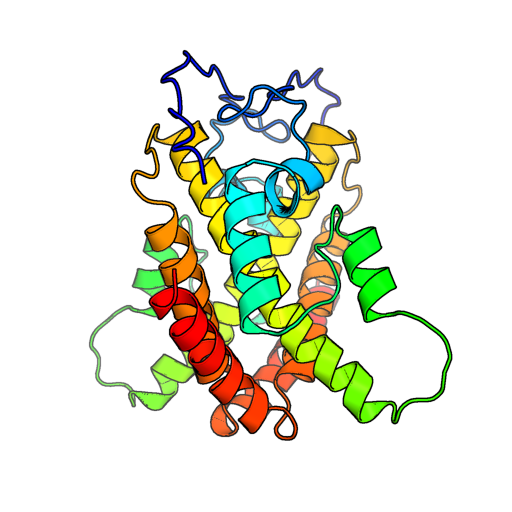CA . ILE A 1 107 ? -4.602 7.711 16.891 1 78.5 107 ILE A CA 1
ATOM 878 C C . ILE A 1 107 ? -4.504 8.883 17.859 1 78.5 107 ILE A C 1
ATOM 880 O O . ILE A 1 107 ? -5.262 9.852 17.75 1 78.5 107 ILE A O 1
ATOM 884 N N . ASN A 1 108 ? -3.604 8.703 18.828 1 78.12 108 ASN A N 1
ATOM 885 C CA . ASN A 1 108 ? -3.498 9.727 19.859 1 78.12 108 ASN A CA 1
ATOM 886 C C . ASN A 1 108 ? -2.477 10.797 19.484 1 78.12 108 ASN A C 1
ATOM 888 O O . ASN A 1 108 ? -2.586 11.945 19.906 1 78.12 108 ASN A O 1
ATOM 892 N N . ASN A 1 109 ? -1.484 10.453 18.75 1 85.5 109 ASN A N 1
ATOM 893 C CA . ASN A 1 109 ? -0.396 11.367 18.422 1 85.5 109 ASN A CA 1
ATOM 894 C C . ASN A 1 109 ? -0.014 11.273 16.938 1 85.5 109 ASN A C 1
ATOM 896 O O . ASN A 1 109 ? 0.447 10.227 16.484 1 85.5 109 ASN A O 1
ATOM 900 N N . PRO A 1 110 ? -0.19 12.375 16.281 1 85.12 110 PRO A N 1
ATOM 901 C CA . PRO A 1 110 ? 0.167 12.367 14.852 1 85.12 110 PRO A CA 1
ATOM 902 C C . PRO A 1 110 ? 1.62 11.961 14.609 1 85.12 110 PRO A C 1
ATOM 904 O O . PRO A 1 110 ? 1.944 11.414 13.555 1 85.12 110 PRO A O 1
ATOM 907 N N . LYS A 1 111 ? 2.467 12.242 15.57 1 90.5 111 LYS A N 1
ATOM 908 C CA . LYS A 1 111 ? 3.867 11.859 15.43 1 90.5 111 LYS A CA 1
ATOM 909 C C . LYS A 1 111 ? 4.012 10.344 15.312 1 90.5 111 LYS A C 1
ATOM 911 O O . LYS A 1 111 ? 4.922 9.852 14.641 1 90.5 111 LYS A O 1
ATOM 916 N N . SER A 1 112 ? 3.111 9.656 15.914 1 91.75 112 SER A N 1
ATOM 917 C CA . SER A 1 112 ? 3.145 8.203 15.828 1 91.75 112 SER A CA 1
ATOM 918 C C . SER A 1 112 ? 2.92 7.723 14.398 1 91.75 112 SER A C 1
ATOM 920 O O . SER A 1 112 ? 3.48 6.707 13.984 1 91.75 112 SER A O 1
ATOM 922 N N . LEU A 1 113 ? 2.129 8.469 13.633 1 93 113 LEU A N 1
ATOM 923 C CA . LEU A 1 113 ? 1.911 8.148 12.234 1 93 113 LEU A CA 1
ATOM 924 C C . LEU A 1 113 ? 3.197 8.312 11.43 1 93 113 LEU A C 1
ATOM 926 O O . LEU A 1 113 ? 3.529 7.465 10.594 1 93 113 LEU A O 1
ATOM 930 N N . ALA A 1 114 ? 3.854 9.391 11.758 1 94.5 114 ALA A N 1
ATOM 931 C CA . ALA A 1 114 ? 5.117 9.656 11.078 1 94.5 114 ALA A CA 1
ATOM 932 C C . ALA A 1 114 ? 6.133 8.547 11.352 1 94.5 114 ALA A C 1
ATOM 934 O O . ALA A 1 114 ? 6.844 8.102 10.445 1 94.5 114 ALA A O 1
ATOM 935 N N . TYR A 1 115 ? 6.141 8.086 12.57 1 94.12 115 TYR A N 1
ATOM 936 C CA . TYR A 1 115 ? 7.043 7 12.93 1 94.12 115 TYR A CA 1
ATOM 937 C C . TYR A 1 115 ? 6.703 5.73 12.164 1 94.12 115 TYR A C 1
ATOM 939 O O . TYR A 1 115 ? 7.602 5.016 11.703 1 94.12 115 TYR A O 1
ATOM 947 N N . LYS A 1 116 ? 5.453 5.492 12.008 1 93.38 116 LYS A N 1
ATOM 948 C CA . LYS A 1 116 ? 5.043 4.305 11.266 1 93.38 116 LYS A CA 1
ATOM 949 C C . LYS A 1 116 ? 5.484 4.391 9.805 1 93.38 116 LYS A C 1
ATOM 951 O O . LYS A 1 116 ? 5.895 3.389 9.219 1 93.38 116 LYS A O 1
ATOM 956 N N . VAL A 1 117 ? 5.359 5.559 9.258 1 94.06 117 VAL A N 1
ATOM 957 C CA . VAL A 1 117 ? 5.797 5.762 7.883 1 94.06 117 VAL A CA 1
ATOM 958 C C . VAL A 1 117 ? 7.289 5.477 7.766 1 94.06 117 VAL A C 1
ATOM 960 O O . VAL A 1 117 ? 7.727 4.77 6.852 1 94.06 117 VAL A O 1
ATOM 963 N N . ILE A 1 118 ? 8.094 5.98 8.742 1 94.5 118 ILE A N 1
ATOM 964 C CA . ILE A 1 118 ? 9.539 5.797 8.734 1 94.5 118 ILE A CA 1
ATOM 965 C C . ILE A 1 118 ? 9.875 4.312 8.859 1 94.5 118 ILE A C 1
ATOM 967 O O . ILE A 1 118 ? 10.727 3.799 8.125 1 94.5 118 ILE A O 1
ATOM 971 N N . VAL A 1 119 ? 9.211 3.621 9.719 1 90.44 119 VAL A N 1
ATOM 972 C CA . VAL A 1 119 ? 9.453 2.199 9.938 1 90.44 119 VAL A CA 1
ATOM 973 C C . VAL A 1 119 ? 9.148 1.423 8.656 1 90.44 119 VAL A C 1
ATOM 975 O O . VAL A 1 119 ? 9.914 0.53 8.273 1 90.44 119 VAL A O 1
ATOM 978 N N . PHE A 1 120 ? 8.133 1.779 8.008 1 88.25 120 PHE A N 1
ATOM 979 C CA . PHE A 1 120 ? 7.762 1.079 6.785 1 88.25 120 PHE A CA 1
ATOM 980 C C . PHE A 1 120 ? 8.781 1.336 5.688 1 88.25 120 PHE A C 1
ATOM 982 O O . PHE A 1 120 ? 9.148 0.422 4.941 1 88.25 120 PHE A O 1
ATOM 989 N N . LEU A 1 121 ? 9.211 2.518 5.645 1 89.31 121 LEU A N 1
ATOM 990 C CA . LEU A 1 121 ? 10.227 2.854 4.656 1 89.31 121 LEU A CA 1
ATOM 991 C C . LEU A 1 121 ? 11.516 2.082 4.918 1 89.31 121 LEU A C 1
ATOM 993 O O . LEU A 1 121 ? 12.164 1.604 3.982 1 89.31 121 LEU A O 1
ATOM 997 N N . GLN A 1 122 ? 11.875 1.999 6.148 1 87.12 122 GLN A N 1
ATOM 998 C CA . GLN A 1 122 ? 13.062 1.236 6.523 1 87.12 122 GLN A CA 1
ATOM 999 C C . GLN A 1 122 ? 12.898 -0.239 6.168 1 87.12 122 GLN A C 1
ATOM 1001 O O . GLN A 1 122 ? 13.836 -0.869 5.672 1 87.12 122 GLN A O 1
ATOM 1006 N N . PHE A 1 123 ? 11.766 -0.713 6.398 1 82.94 123 PHE A N 1
ATOM 1007 C CA . PHE A 1 123 ? 11.469 -2.102 6.07 1 82.94 123 PHE A CA 1
ATOM 1008 C C . PHE A 1 123 ? 11.609 -2.352 4.574 1 82.94 123 PHE A C 1
ATOM 1010 O O . PHE A 1 123 ? 12.273 -3.311 4.164 1 82.94 123 PHE A O 1
ATOM 1017 N N . TRP A 1 124 ? 11.055 -1.516 3.834 1 79.81 124 TRP A N 1
ATOM 1018 C CA . TRP A 1 124 ? 11.117 -1.677 2.385 1 79.81 124 TRP A CA 1
ATOM 1019 C C . TRP A 1 124 ? 12.547 -1.539 1.884 1 79.81 124 TRP A C 1
ATOM 1021 O O . TRP A 1 124 ? 12.953 -2.229 0.944 1 79.81 124 TRP A O 1
ATOM 1031 N N . SER A 1 125 ? 13.227 -0.613 2.475 1 82.31 125 SER A N 1
ATOM 1032 C CA . SER A 1 125 ? 14.625 -0.428 2.102 1 82.31 125 SER A CA 1
ATOM 1033 C C . SER A 1 125 ? 15.438 -1.698 2.346 1 82.31 125 SER A C 1
ATOM 1035 O O . SER A 1 125 ? 16.281 -2.074 1.522 1 82.31 125 SER A O 1
ATOM 1037 N N . LYS A 1 126 ? 15.156 -2.324 3.381 1 79.25 126 LYS A N 1
ATOM 1038 C CA . LYS A 1 126 ? 15.867 -3.557 3.719 1 79.25 126 LYS A CA 1
ATOM 1039 C C . LYS A 1 126 ? 15.484 -4.688 2.766 1 79.25 126 LYS A C 1
ATOM 1041 O O . LYS A 1 126 ? 16.328 -5.504 2.396 1 79.25 126 LYS A O 1
ATOM 1046 N N . MET A 1 127 ? 14.312 -4.672 2.344 1 76.75 127 MET A N 1
ATOM 1047 C CA . MET A 1 127 ? 13.828 -5.73 1.463 1 76.75 127 MET A CA 1
ATOM 1048 C C . MET A 1 127 ? 14.344 -5.535 0.042 1 76.75 127 MET A C 1
ATOM 1050 O O . MET A 1 127 ? 14.398 -6.488 -0.739 1 76.75 127 MET A O 1
ATOM 1054 N N . ALA A 1 128 ? 14.656 -4.285 -0.263 1 79.94 128 ALA A N 1
ATOM 1055 C CA . ALA A 1 128 ? 15.156 -3.973 -1.598 1 79.94 128 ALA A CA 1
ATOM 1056 C C . ALA A 1 128 ? 16.672 -4.094 -1.652 1 79.94 128 ALA A C 1
ATOM 1058 O O . ALA A 1 128 ? 17.344 -3.342 -2.371 1 79.94 128 ALA A O 1
ATOM 1059 N N . SER A 1 129 ? 17.188 -5 -0.943 1 77.31 129 SER A N 1
ATOM 1060 C CA . SER A 1 129 ? 18.625 -5.195 -0.917 1 77.31 129 SER A CA 1
ATOM 1061 C C . SER A 1 129 ? 19.125 -5.781 -2.232 1 77.31 129 SER A C 1
ATOM 1063 O O . SER A 1 129 ? 18.344 -6.336 -3.01 1 77.31 129 SER A O 1
ATOM 1065 N N . VAL A 1 130 ? 20.406 -5.68 -2.41 1 76.5 130 VAL A N 1
ATOM 1066 C CA . VAL A 1 130 ? 21.062 -6.199 -3.605 1 76.5 130 VAL A CA 1
ATOM 1067 C C . VAL A 1 130 ? 20.938 -7.723 -3.645 1 76.5 130 VAL A C 1
ATOM 1069 O O . VAL A 1 130 ? 20.719 -8.305 -4.707 1 76.5 130 VAL A O 1
ATOM 1072 N N . GLU A 1 131 ? 20.938 -8.32 -2.535 1 75.31 131 GLU A N 1
ATOM 1073 C CA . GLU A 1 131 ? 20.891 -9.773 -2.436 1 75.31 131 GLU A CA 1
ATOM 1074 C C . GLU A 1 131 ? 19.562 -10.32 -2.926 1 75.31 131 GLU A C 1
ATOM 1076 O O . GLU A 1 131 ? 19.484 -11.422 -3.465 1 75.31 131 GLU A O 1
ATOM 1081 N N . GLY A 1 132 ? 18.516 -9.453 -2.883 1 77.69 132 GLY A N 1
ATOM 1082 C CA . GLY A 1 132 ? 17.188 -9.914 -3.246 1 77.69 132 GLY A CA 1
ATOM 1083 C C . GLY A 1 132 ? 16.766 -9.508 -4.648 1 77.69 132 GLY A C 1
ATOM 1084 O O . GLY A 1 132 ? 15.641 -9.773 -5.07 1 77.69 132 GLY A O 1
ATOM 1085 N N . GLN A 1 133 ? 17.688 -8.93 -5.324 1 81.56 133 GLN A N 1
ATOM 1086 C CA . GLN A 1 133 ? 17.344 -8.352 -6.621 1 81.56 133 GLN A CA 1
ATOM 1087 C C . GLN A 1 133 ? 16.875 -9.43 -7.59 1 81.56 133 GLN A C 1
ATOM 1089 O O . GLN A 1 133 ? 15.844 -9.258 -8.25 1 81.56 133 GLN A O 1
ATOM 1094 N N . THR A 1 134 ? 17.672 -10.508 -7.742 1 81.88 134 THR A N 1
ATOM 1095 C CA . THR A 1 134 ? 17.312 -11.57 -8.672 1 81.88 134 THR A CA 1
ATOM 1096 C C . THR A 1 134 ? 15.93 -12.125 -8.352 1 81.88 134 THR A C 1
ATOM 1098 O O . THR A 1 134 ? 15.125 -12.352 -9.258 1 81.88 134 THR A O 1
ATOM 1101 N N . ARG A 1 135 ? 15.641 -12.281 -7.219 1 79.44 135 ARG A N 1
ATOM 1102 C CA . ARG A 1 135 ? 14.352 -12.828 -6.805 1 79.44 135 ARG A CA 1
ATOM 1103 C C . ARG A 1 135 ? 13.219 -11.852 -7.113 1 79.44 135 ARG A C 1
ATOM 1105 O O . ARG A 1 135 ? 12.148 -12.258 -7.566 1 79.44 135 ARG A O 1
ATOM 1112 N N . ARG A 1 136 ? 13.469 -10.594 -6.855 1 82.5 136 ARG A N 1
ATOM 1113 C CA . ARG A 1 136 ? 12.469 -9.57 -7.129 1 82.5 136 ARG A CA 1
ATOM 1114 C C . ARG A 1 136 ? 12.141 -9.508 -8.617 1 82.5 136 ARG A C 1
ATOM 1116 O O . ARG A 1 136 ? 10.992 -9.25 -8.992 1 82.5 136 ARG A O 1
ATOM 1123 N N . GLU A 1 137 ? 13.094 -9.828 -9.312 1 85.81 137 GLU A N 1
ATOM 1124 C CA . GLU A 1 137 ? 12.898 -9.766 -10.758 1 85.81 137 GLU A CA 1
ATOM 1125 C C . GLU A 1 137 ? 12.195 -11.023 -11.273 1 85.81 137 GLU A C 1
ATOM 1127 O O . GLU A 1 137 ? 11.453 -10.961 -12.258 1 85.81 137 GLU A O 1
ATOM 1132 N N . ARG A 1 138 ? 12.422 -12.094 -10.625 1 87.56 138 ARG A N 1
ATOM 1133 C CA . ARG A 1 138 ? 11.859 -13.367 -11.078 1 87.56 138 ARG A CA 1
ATOM 1134 C C . ARG A 1 138 ? 10.422 -13.531 -10.602 1 87.56 138 ARG A C 1
ATOM 1136 O O . ARG A 1 138 ? 9.625 -14.227 -11.242 1 87.56 138 ARG A O 1
ATOM 1143 N N . LEU A 1 139 ? 10.086 -12.906 -9.562 1 88.38 139 LEU A N 1
ATOM 1144 C CA . LEU A 1 139 ? 8.789 -13.086 -8.93 1 88.38 139 LEU A CA 1
ATOM 1145 C C . LEU A 1 139 ? 7.66 -12.711 -9.883 1 88.38 139 LEU A C 1
ATOM 1147 O O . LEU A 1 139 ? 6.754 -13.508 -10.125 1 88.38 139 LEU A O 1
ATOM 1151 N N . PRO A 1 140 ? 7.664 -11.508 -10.453 1 91.19 140 PRO A N 1
ATOM 1152 C CA . PRO A 1 140 ? 6.586 -11.172 -11.383 1 91.19 140 PRO A CA 1
ATOM 1153 C C . PRO A 1 140 ? 6.527 -12.109 -12.586 1 91.19 140 PRO A C 1
ATOM 1155 O O . PRO A 1 140 ? 5.445 -12.391 -13.109 1 91.19 140 PRO A O 1
ATOM 1158 N N . LEU A 1 141 ? 7.672 -12.586 -12.992 1 92.31 141 LEU A N 1
ATOM 1159 C CA . LEU A 1 141 ? 7.711 -13.492 -14.125 1 92.31 141 LEU A CA 1
ATOM 1160 C C . LEU A 1 141 ? 7.035 -14.82 -13.781 1 92.31 141 LEU A C 1
ATOM 1162 O O . LEU A 1 141 ? 6.281 -15.367 -14.586 1 92.31 141 LEU A O 1
ATOM 1166 N N . LYS A 1 142 ? 7.289 -15.328 -12.664 1 91.25 142 LYS A N 1
ATOM 1167 C CA . LYS A 1 142 ? 6.672 -16.578 -12.227 1 91.25 142 LYS A CA 1
ATOM 1168 C C . LYS A 1 142 ? 5.156 -16.422 -12.094 1 91.25 142 LYS A C 1
ATOM 1170 O O . LYS A 1 142 ? 4.406 -17.312 -12.492 1 91.25 142 LYS A O 1
ATOM 1175 N N . LEU A 1 143 ? 4.781 -15.391 -11.625 1 93.06 143 LEU A N 1
ATOM 1176 C CA . LEU A 1 143 ? 3.354 -15.141 -11.453 1 93.06 143 LEU A CA 1
ATOM 1177 C C . LEU A 1 143 ? 2.672 -14.961 -12.812 1 93.06 143 LEU A C 1
ATOM 1179 O O . LEU A 1 143 ? 1.532 -15.398 -13 1 93.06 143 LEU A O 1
ATOM 1183 N N . GLU A 1 144 ? 3.34 -14.289 -13.656 1 94.5 144 GLU A N 1
ATOM 1184 C CA . GLU A 1 144 ? 2.805 -14.133 -15.008 1 94.5 144 GLU A CA 1
ATOM 1185 C C . GLU A 1 144 ? 2.604 -15.492 -15.672 1 94.5 144 GLU A C 1
ATOM 1187 O O . GLU A 1 144 ? 1.597 -15.719 -16.344 1 94.5 144 GLU A O 1
ATOM 1192 N N . GLN A 1 145 ? 3.578 -16.344 -15.477 1 94.38 145 GLN A N 1
ATOM 1193 C CA . GLN A 1 145 ? 3.467 -17.688 -16.016 1 94.38 145 GLN A CA 1
ATOM 1194 C C . GLN A 1 145 ? 2.27 -18.422 -15.406 1 94.38 145 GLN A C 1
ATOM 1196 O O . GLN A 1 145 ? 1.56 -19.141 -16.109 1 94.38 145 GLN A O 1
ATOM 1201 N N . GLY A 1 146 ? 2.053 -18.25 -14.117 1 92.81 146 GLY A N 1
ATOM 1202 C CA . GLY A 1 146 ? 0.905 -18.859 -13.469 1 92.81 146 GLY A CA 1
ATOM 1203 C C . GLY A 1 146 ? -0.421 -18.328 -13.977 1 92.81 146 GLY A C 1
ATOM 1204 O O . GLY A 1 146 ? -1.405 -19.078 -14.047 1 92.81 146 GLY A O 1
ATOM 1205 N N . LEU A 1 147 ? -0.41 -17.078 -14.312 1 92.81 147 LEU A N 1
ATOM 1206 C CA . LEU A 1 147 ? -1.633 -16.438 -14.797 1 92.81 147 LEU A CA 1
ATOM 1207 C C . LEU A 1 147 ? -2.008 -16.969 -16.172 1 92.81 147 LEU A C 1
ATOM 1209 O O . LEU A 1 147 ? -3.191 -17.109 -16.484 1 92.81 147 LEU A O 1
ATOM 1213 N N . ARG A 1 148 ? -1.086 -17.297 -16.953 1 90.38 148 ARG A N 1
ATOM 1214 C CA . ARG A 1 148 ? -1.319 -17.828 -18.297 1 90.38 148 ARG A CA 1
ATOM 1215 C C . ARG A 1 148 ? -1.934 -19.219 -18.234 1 90.38 148 ARG A C 1
ATOM 1217 O O . ARG A 1 148 ? -2.566 -19.656 -19.203 1 90.38 148 ARG A O 1
ATOM 1224 N N . ARG A 1 149 ? -1.759 -19.859 -17.141 1 87.31 149 ARG A N 1
ATOM 1225 C CA . ARG A 1 149 ? -2.232 -21.234 -17 1 87.31 149 ARG A CA 1
ATOM 1226 C C . ARG A 1 149 ? -3.693 -21.266 -16.562 1 87.31 149 ARG A C 1
ATOM 1228 O O . ARG A 1 149 ? -4.301 -22.344 -16.5 1 87.31 149 ARG A O 1
ATOM 1235 N N . ILE A 1 150 ? -4.242 -20.156 -16.25 1 80.44 150 ILE A N 1
ATOM 1236 C CA . ILE A 1 150 ? -5.633 -20.141 -15.812 1 80.44 150 ILE A CA 1
ATOM 1237 C C . ILE A 1 150 ? -6.496 -19.422 -16.844 1 80.44 150 ILE A C 1
ATOM 1239 O O . ILE A 1 150 ? -6.031 -18.5 -17.516 1 80.44 150 ILE A O 1
ATOM 1243 N N . CYS B 1 1 ? -0.474 23.734 14.891 1 26.77 1 CYS B N 1
ATOM 1244 C CA . CYS B 1 1 ? -0.801 22.391 14.445 1 26.77 1 CYS B CA 1
ATOM 1245 C C . CYS B 1 1 ? -1.901 21.781 15.305 1 26.77 1 CYS B C 1
ATOM 1247 O O . CYS B 1 1 ? -1.669 21.438 16.469 1 26.77 1 CYS B O 1
ATOM 1249 N N . THR B 1 2 ? -3.098 22.344 15.273 1 32.03 2 THR B N 1
ATOM 1250 C CA . THR B 1 2 ? -4.223 22.094 16.172 1 32.03 2 THR B CA 1
ATOM 1251 C C . THR B 1 2 ? -4.547 20.609 16.25 1 32.03 2 THR B C 1
ATOM 1253 O O . THR B 1 2 ? -4.469 19.906 15.234 1 32.03 2 THR B O 1
ATOM 1256 N N . VAL B 1 3 ? -4.484 20.047 17.453 1 31.53 3 VAL B N 1
ATOM 1257 C CA . VAL B 1 3 ? -4.898 18.734 17.938 1 31.53 3 VAL B CA 1
ATOM 1258 C C . VAL B 1 3 ? -6.293 18.406 17.422 1 31.53 3 VAL B C 1
ATOM 1260 O O . VAL B 1 3 ? -7.262 19.094 17.734 1 31.53 3 VAL B O 1
ATOM 1263 N N . VAL B 1 4 ? -6.406 18.109 16.297 1 34.56 4 VAL B N 1
ATOM 1264 C CA . VAL B 1 4 ? -7.711 17.688 15.797 1 34.56 4 VAL B CA 1
ATOM 1265 C C . VAL B 1 4 ? -8.367 16.75 16.797 1 34.56 4 VAL B C 1
ATOM 1267 O O . VAL B 1 4 ? -7.812 15.688 17.125 1 34.56 4 VAL B O 1
ATOM 1270 N N . GLN B 1 5 ? -9.031 17.312 17.781 1 32.34 5 GLN B N 1
ATOM 1271 C CA . GLN B 1 5 ? -9.953 16.562 18.625 1 32.34 5 GLN B CA 1
ATOM 1272 C C . GLN B 1 5 ? -10.75 15.547 17.797 1 32.34 5 GLN B C 1
ATOM 1274 O O . GLN B 1 5 ? -11.625 15.93 17.016 1 32.34 5 GLN B O 1
ATOM 1279 N N . LEU B 1 6 ? -10.117 14.477 17.5 1 36.94 6 LEU B N 1
ATOM 1280 C CA . LEU B 1 6 ? -10.812 13.383 16.844 1 36.94 6 LEU B CA 1
ATOM 1281 C C . LEU B 1 6 ? -12.117 13.055 17.562 1 36.94 6 LEU B C 1
ATOM 1283 O O . LEU B 1 6 ? -12.102 12.609 18.703 1 36.94 6 LEU B O 1
ATOM 1287 N N . LYS B 1 7 ? -13.094 13.875 17.516 1 36.03 7 LYS B N 1
ATOM 1288 C CA . LYS B 1 7 ? -14.398 13.602 18.094 1 36.03 7 LYS B CA 1
ATOM 1289 C C . LYS B 1 7 ? -14.859 12.18 17.797 1 36.03 7 LYS B C 1
ATOM 1291 O O . LYS B 1 7 ? -14.789 11.727 16.656 1 36.03 7 LYS B O 1
ATOM 1296 N N . ARG B 1 8 ? -15.195 11.281 18.812 1 35.25 8 ARG B N 1
ATOM 1297 C CA . ARG B 1 8 ? -15.773 9.945 18.922 1 35.25 8 ARG B CA 1
ATOM 1298 C C . ARG B 1 8 ? -17.062 9.836 18.125 1 35.25 8 ARG B C 1
ATOM 1300 O O . ARG B 1 8 ? -18.156 10.039 18.656 1 35.25 8 ARG B O 1
ATOM 1307 N N . ARG B 1 9 ? -17.328 10.453 17.031 1 37.38 9 ARG B N 1
ATOM 1308 C CA . ARG B 1 9 ? -18.703 10.375 16.547 1 37.38 9 ARG B CA 1
ATOM 1309 C C . ARG B 1 9 ? -19.031 8.977 16.031 1 37.38 9 ARG B C 1
ATOM 1311 O O . ARG B 1 9 ? -18.172 8.305 15.461 1 37.38 9 ARG B O 1
ATOM 1318 N N . ASN B 1 10 ? -20.203 8.375 16.438 1 36.69 10 ASN B N 1
ATOM 1319 C CA . ASN B 1 10 ? -20.922 7.129 16.203 1 36.69 10 ASN B CA 1
ATOM 1320 C C . ASN B 1 10 ? -20.828 6.691 14.75 1 36.69 10 ASN B C 1
ATOM 1322 O O . ASN B 1 10 ? -21.531 7.227 13.891 1 36.69 10 ASN B O 1
ATOM 1326 N N . TRP B 1 11 ? -19.703 6.578 14.211 1 42.62 11 TRP B N 1
ATOM 1327 C CA . TRP B 1 11 ? -19.469 6.211 12.812 1 42.62 11 TRP B CA 1
ATOM 1328 C C . TRP B 1 11 ? -20.078 4.844 12.5 1 42.62 11 TRP B C 1
ATOM 1330 O O . TRP B 1 11 ? -19.766 3.859 13.18 1 42.62 11 TRP B O 1
ATOM 1340 N N . ASP B 1 12 ? -21.203 4.82 11.875 1 42.88 12 ASP B N 1
A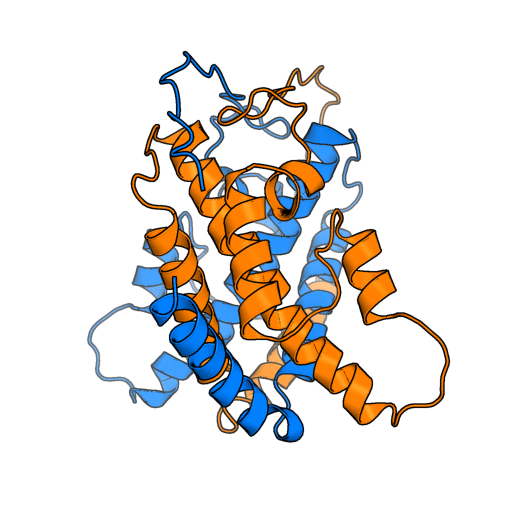TOM 1341 C CA . ASP B 1 12 ? -21.75 3.576 11.352 1 42.88 12 ASP B CA 1
ATOM 1342 C C . ASP B 1 12 ? -21.031 3.158 10.07 1 42.88 12 ASP B C 1
ATOM 1344 O O . ASP B 1 12 ? -21.438 3.539 8.969 1 42.88 12 ASP B O 1
ATOM 1348 N N . GLY B 1 13 ? -19.797 3.363 9.789 1 48 13 GLY B N 1
ATOM 1349 C CA . GLY B 1 13 ? -19.078 2.914 8.602 1 48 13 GLY B CA 1
ATOM 1350 C C . GLY B 1 13 ? -19.594 1.6 8.055 1 48 13 GLY B C 1
ATOM 1351 O O . GLY B 1 13 ? -20.359 0.896 8.727 1 48 13 GLY B O 1
ATOM 1352 N N . PRO B 1 14 ? -19.453 1.475 6.684 1 52.25 14 PRO B N 1
ATOM 1353 C CA . PRO B 1 14 ? -20.141 0.288 6.172 1 52.25 14 PRO B CA 1
ATOM 1354 C C . PRO B 1 14 ? -19.719 -0.995 6.883 1 52.25 14 PRO B C 1
ATOM 1356 O O . PRO B 1 14 ? -18.516 -1.21 7.117 1 52.25 14 PRO B O 1
ATOM 1359 N N . GLU B 1 15 ? -20.625 -1.552 7.473 1 64.31 15 GLU B N 1
ATOM 1360 C CA . GLU B 1 15 ? -20.516 -2.795 8.234 1 64.31 15 GLU B CA 1
ATOM 1361 C C . GLU B 1 15 ? -20.344 -3.996 7.305 1 64.31 15 GLU B C 1
ATOM 1363 O O . GLU B 1 15 ? -19.766 -5.008 7.695 1 64.31 15 GLU B O 1
ATOM 1368 N N . GLU B 1 16 ? -20.672 -3.686 5.855 1 77.94 16 GLU B N 1
ATOM 1369 C CA . GLU B 1 16 ? -20.641 -4.883 5.02 1 77.94 16 GLU B CA 1
ATOM 1370 C C . GLU B 1 16 ? -19.891 -4.617 3.713 1 77.94 16 GLU B C 1
ATOM 1372 O O . GLU B 1 16 ? -19.938 -3.508 3.178 1 77.94 16 GLU B O 1
ATOM 1377 N N . CYS B 1 17 ? -19.203 -5.59 3.256 1 83.12 17 CYS B N 1
ATOM 1378 C CA . CYS B 1 17 ? -18.531 -5.543 1.956 1 83.12 17 CYS B CA 1
ATOM 1379 C C . CYS B 1 17 ? -19.547 -5.426 0.829 1 83.12 17 CYS B C 1
ATOM 1381 O O . CYS B 1 17 ? -20.531 -6.184 0.783 1 83.12 17 CYS B O 1
ATOM 1383 N N . LYS B 1 18 ? -19.344 -4.523 -0.04 1 78.88 18 LYS B N 1
ATOM 1384 C CA . LYS B 1 18 ? -20.266 -4.27 -1.144 1 78.88 18 LYS B CA 1
ATOM 1385 C C . LYS B 1 18 ? -20.25 -5.422 -2.143 1 78.88 18 LYS B C 1
ATOM 1387 O O . LYS B 1 18 ? -21.219 -5.613 -2.889 1 78.88 18 LYS B O 1
ATOM 1392 N N . LEU B 1 19 ? -19.234 -6.117 -2.145 1 77.06 19 LEU B N 1
ATOM 1393 C CA . LEU B 1 19 ? -19.078 -7.184 -3.127 1 77.06 19 LEU B CA 1
ATOM 1394 C C . LEU B 1 19 ? -19.734 -8.469 -2.641 1 77.06 19 LEU B C 1
ATOM 1396 O O . LEU B 1 19 ? -20.438 -9.141 -3.404 1 77.06 19 LEU B O 1
ATOM 1400 N N . CYS B 1 20 ? -19.562 -8.844 -1.432 1 85.38 20 CYS B N 1
ATOM 1401 C CA . CYS B 1 20 ? -20.016 -10.156 -0.988 1 85.38 20 CYS B CA 1
ATOM 1402 C C . CYS B 1 20 ? -20.953 -10.039 0.204 1 85.38 20 CYS B C 1
ATOM 1404 O O . CYS B 1 20 ? -21.469 -11.047 0.694 1 85.38 20 CYS B O 1
ATOM 1406 N N . LYS B 1 21 ? -21.141 -8.938 0.839 1 83.5 21 LYS B N 1
ATOM 1407 C CA . LYS B 1 21 ? -22.125 -8.617 1.872 1 83.5 21 LYS B CA 1
ATOM 1408 C C . LYS B 1 21 ? -21.688 -9.172 3.229 1 83.5 21 LYS B C 1
ATOM 1410 O O . LYS B 1 21 ? -22.469 -9.148 4.188 1 83.5 21 LYS B O 1
ATOM 1415 N N . GLU B 1 22 ? -20.5 -9.625 3.32 1 86.81 22 GLU B N 1
ATOM 1416 C CA . GLU B 1 22 ? -19.953 -10.016 4.613 1 86.81 22 GLU B CA 1
ATOM 1417 C C . GLU B 1 22 ? -19.406 -8.805 5.371 1 86.81 22 GLU B C 1
ATOM 1419 O O . GLU B 1 22 ? -19.25 -7.73 4.801 1 86.81 22 GLU B O 1
ATOM 1424 N N . GLN B 1 23 ? -19.25 -9.023 6.633 1 85.38 23 GLN B N 1
ATOM 1425 C CA . GLN B 1 23 ? -18.656 -7.949 7.43 1 85.38 23 GLN B CA 1
ATOM 1426 C C . GLN B 1 23 ? -17.297 -7.539 6.883 1 85.38 23 GLN B C 1
ATOM 1428 O O . GLN B 1 23 ? -16.453 -8.391 6.613 1 85.38 23 GLN B O 1
ATOM 1433 N N . GLU B 1 24 ? -17.234 -6.266 6.762 1 84.94 24 GLU B N 1
ATOM 1434 C CA . GLU B 1 24 ? -16.016 -5.773 6.129 1 84.94 24 GLU B CA 1
ATOM 1435 C C . GLU B 1 24 ? -15.023 -5.27 7.172 1 84.94 24 GLU B C 1
ATOM 1437 O O . GLU B 1 24 ? -15.391 -4.492 8.062 1 84.94 24 GLU B O 1
ATOM 1442 N N . ASP B 1 25 ? -13.922 -5.879 7.164 1 83.75 25 ASP B N 1
ATOM 1443 C CA . ASP B 1 25 ? -12.75 -5.332 7.848 1 83.75 25 ASP B CA 1
ATOM 1444 C C . ASP B 1 25 ? -11.508 -5.441 6.977 1 83.75 25 ASP B C 1
ATOM 1446 O O . ASP B 1 25 ? -11.586 -5.809 5.805 1 83.75 25 ASP B O 1
ATOM 1450 N N . ALA B 1 26 ? -10.438 -4.992 7.457 1 83.44 26 ALA B N 1
ATOM 1451 C CA . ALA B 1 26 ? -9.211 -4.98 6.66 1 83.44 26 ALA B CA 1
ATOM 1452 C C . ALA B 1 26 ? -8.852 -6.387 6.18 1 83.44 26 ALA B C 1
ATOM 1454 O O . ALA B 1 26 ? -8.492 -6.574 5.016 1 83.44 26 ALA B O 1
ATOM 1455 N N . ASP B 1 27 ? -8.992 -7.305 7.062 1 86.56 27 ASP B N 1
ATOM 1456 C CA . ASP B 1 27 ? -8.672 -8.68 6.699 1 86.56 27 ASP B CA 1
ATOM 1457 C C . ASP B 1 27 ? -9.633 -9.203 5.633 1 86.56 27 ASP B C 1
ATOM 1459 O O . ASP B 1 27 ? -9.219 -9.93 4.723 1 86.56 27 ASP B O 1
ATOM 1463 N N . HIS B 1 28 ? -10.828 -8.844 5.762 1 88.94 28 HIS B N 1
ATOM 1464 C CA . HIS B 1 28 ? -11.789 -9.25 4.746 1 88.94 28 HIS B CA 1
ATOM 1465 C C . HIS B 1 28 ? -11.406 -8.695 3.375 1 88.94 28 HIS B C 1
ATOM 1467 O O . HIS B 1 28 ? -11.375 -9.445 2.393 1 88.94 28 HIS B O 1
ATOM 1473 N N . ILE B 1 29 ? -11.086 -7.457 3.252 1 87.75 29 ILE B N 1
ATOM 1474 C CA . ILE B 1 29 ? -10.75 -6.793 1.998 1 87.75 29 ILE B CA 1
ATOM 1475 C C . ILE B 1 29 ? -9.547 -7.477 1.355 1 87.75 29 ILE B C 1
ATOM 1477 O O . ILE B 1 29 ? -9.547 -7.746 0.152 1 87.75 29 ILE B O 1
ATOM 1481 N N . ILE B 1 30 ? -8.602 -7.84 2.205 1 90.38 30 ILE B N 1
ATOM 1482 C CA . ILE B 1 30 ? -7.301 -8.258 1.683 1 90.38 30 ILE B CA 1
ATOM 1483 C C . ILE B 1 30 ? -7.285 -9.773 1.497 1 90.38 30 ILE B C 1
ATOM 1485 O O . ILE B 1 30 ? -6.633 -10.289 0.585 1 90.38 30 ILE B O 1
ATOM 1489 N N . PHE B 1 31 ? -8.117 -10.492 2.297 1 90.56 31 PHE B N 1
ATOM 1490 C CA . PHE B 1 31 ? -7.84 -11.922 2.312 1 90.56 31 PHE B CA 1
ATOM 1491 C C . PHE B 1 31 ? -9.117 -12.727 2.072 1 90.56 31 PHE B C 1
ATOM 1493 O O . PHE B 1 31 ? -9.062 -13.852 1.573 1 90.56 31 PHE B O 1
ATOM 1500 N N . ARG B 1 32 ? -10.219 -12.219 2.395 1 90.88 32 ARG B N 1
ATOM 1501 C CA . ARG B 1 32 ? -11.359 -13.117 2.545 1 90.88 32 ARG B CA 1
ATOM 1502 C C . ARG B 1 32 ? -12.414 -12.836 1.486 1 90.88 32 ARG B C 1
ATOM 1504 O O . ARG B 1 32 ? -13.25 -13.695 1.19 1 90.88 32 ARG B O 1
ATOM 1511 N N . CYS B 1 33 ? -12.508 -11.594 1.026 1 90.62 33 CYS B N 1
ATOM 1512 C CA . CYS B 1 33 ? -13.445 -11.305 -0.055 1 90.62 33 CYS B CA 1
ATOM 1513 C C . CYS B 1 33 ? -13.211 -12.234 -1.242 1 90.62 33 CYS B C 1
ATOM 1515 O O . CYS B 1 33 ? -12.07 -12.617 -1.513 1 90.62 33 CYS B O 1
ATOM 1517 N N . PRO B 1 34 ? -14.25 -12.562 -2.002 1 89.19 34 PRO B N 1
ATOM 1518 C CA . PRO B 1 34 ? -14.102 -13.469 -3.143 1 89.19 34 PRO B CA 1
ATOM 1519 C C . PRO B 1 34 ? -13.047 -12.992 -4.141 1 89.19 34 PRO B C 1
ATOM 1521 O O . PRO B 1 34 ? -12.297 -13.797 -4.688 1 89.19 34 PRO B O 1
ATOM 1524 N N . LEU B 1 35 ? -12.938 -11.75 -4.348 1 88.88 35 LEU B N 1
ATOM 1525 C CA . LEU B 1 35 ? -11.914 -11.219 -5.238 1 88.88 35 LEU B CA 1
ATOM 1526 C C . LEU B 1 35 ? -10.516 -11.484 -4.684 1 88.88 35 LEU B C 1
ATOM 1528 O O . LEU B 1 35 ? -9.609 -11.867 -5.426 1 88.88 35 LEU B O 1
ATOM 1532 N N . ALA B 1 36 ? -10.43 -11.258 -3.434 1 92.44 36 ALA B N 1
ATOM 1533 C CA . ALA B 1 36 ? -9.156 -11.523 -2.771 1 92.44 36 ALA B CA 1
ATOM 1534 C C . ALA B 1 36 ? -8.797 -13.008 -2.838 1 92.44 36 ALA B C 1
ATOM 1536 O O . ALA B 1 36 ? -7.648 -13.359 -3.109 1 92.44 36 ALA B O 1
ATOM 1537 N N . SER B 1 37 ? -9.797 -13.805 -2.688 1 91.19 37 SER B N 1
ATOM 1538 C CA . SER B 1 37 ? -9.578 -15.242 -2.732 1 91.19 37 SER B CA 1
ATOM 1539 C C . SER B 1 37 ? -9.055 -15.68 -4.094 1 91.19 37 SER B C 1
ATOM 1541 O O . SER B 1 37 ? -8.148 -16.516 -4.176 1 91.19 37 SER B O 1
ATOM 1543 N N . PHE B 1 38 ? -9.578 -15.172 -5.102 1 92.06 38 PHE B N 1
ATOM 1544 C CA . PHE B 1 38 ? -9.109 -15.492 -6.445 1 92.06 38 PHE B CA 1
ATOM 1545 C C . PHE B 1 38 ? -7.633 -15.148 -6.602 1 92.06 38 PHE B C 1
ATOM 1547 O O . PHE B 1 38 ? -6.848 -15.961 -7.098 1 92.06 38 PHE B O 1
ATOM 1554 N N . VAL B 1 39 ? -7.246 -13.969 -6.156 1 93.81 39 VAL B N 1
ATOM 1555 C CA . VAL B 1 39 ? -5.879 -13.484 -6.316 1 93.81 39 VAL B CA 1
ATOM 1556 C C . VAL B 1 39 ? -4.926 -14.359 -5.504 1 93.81 39 VAL B C 1
ATOM 1558 O O . VAL B 1 39 ? -3.885 -14.789 -6.008 1 93.81 39 VAL B O 1
ATOM 1561 N N . TRP B 1 40 ? -5.348 -14.625 -4.32 1 91.75 40 TRP B N 1
ATOM 1562 C CA . TRP B 1 40 ? -4.465 -15.398 -3.453 1 91.75 40 TRP B CA 1
ATOM 1563 C C . TRP B 1 40 ? -4.363 -16.844 -3.928 1 91.75 40 TRP B C 1
ATOM 1565 O O . TRP B 1 40 ? -3.311 -17.469 -3.797 1 91.75 40 TRP B O 1
ATOM 1575 N N . CYS B 1 41 ? -5.398 -17.406 -4.492 1 91.62 41 CYS B N 1
ATOM 1576 C CA . CYS B 1 41 ? -5.344 -18.75 -5.062 1 91.62 41 CYS B CA 1
ATOM 1577 C C . CYS B 1 41 ? -4.379 -18.797 -6.242 1 91.62 41 CYS B C 1
ATOM 1579 O O . CYS B 1 41 ? -3.576 -19.719 -6.352 1 91.62 41 CYS B O 1
ATOM 1581 N N . TRP B 1 42 ? -4.5 -17.797 -7.031 1 93.56 42 TRP B N 1
ATOM 1582 C CA . TRP B 1 42 ? -3.6 -17.703 -8.172 1 93.56 42 TRP B CA 1
ATOM 1583 C C . TRP B 1 42 ? -2.148 -17.609 -7.711 1 93.56 42 TRP B C 1
ATOM 1585 O O . TRP B 1 42 ? -1.271 -18.266 -8.273 1 93.56 42 TRP B O 1
ATOM 1595 N N . ILE B 1 43 ? -1.881 -16.875 -6.719 1 90.88 43 ILE B N 1
ATOM 1596 C CA . ILE B 1 43 ? -0.527 -16.719 -6.199 1 90.88 43 ILE B CA 1
ATOM 1597 C C . ILE B 1 43 ? -0.048 -18.031 -5.586 1 90.88 43 ILE B C 1
ATOM 1599 O O . ILE B 1 43 ? 1.082 -18.453 -5.828 1 90.88 43 ILE B O 1
ATOM 1603 N N . ARG B 1 44 ? -0.949 -18.594 -4.824 1 87 44 ARG B N 1
ATOM 1604 C CA . ARG B 1 44 ? -0.625 -19.875 -4.211 1 87 44 ARG B CA 1
ATOM 1605 C C . ARG B 1 44 ? -0.22 -20.906 -5.266 1 87 44 ARG B C 1
ATOM 1607 O O . ARG B 1 44 ? 0.824 -21.547 -5.141 1 87 44 ARG B O 1
ATOM 1614 N N . ASP B 1 45 ? -0.938 -21.016 -6.25 1 89.56 45 ASP B N 1
ATOM 1615 C CA . ASP B 1 45 ? -0.694 -22 -7.293 1 89.56 45 ASP B CA 1
ATOM 1616 C C . ASP B 1 45 ? 0.561 -21.656 -8.094 1 89.56 45 ASP B C 1
ATOM 1618 O O . ASP B 1 45 ? 1.308 -22.562 -8.5 1 89.56 45 ASP B O 1
ATOM 1622 N N . SER B 1 46 ? 0.771 -20.406 -8.336 1 89.81 46 SER B N 1
ATOM 1623 C CA . SER B 1 46 ? 1.906 -19.969 -9.141 1 89.81 46 SER B CA 1
ATOM 1624 C C . SER B 1 46 ? 3.221 -20.156 -8.391 1 89.81 46 SER B C 1
ATOM 1626 O O . SER B 1 46 ? 4.254 -20.453 -9 1 89.81 46 SER B O 1
ATOM 1628 N N . LEU B 1 47 ? 3.131 -20 -7.062 1 85.88 47 LEU B N 1
ATOM 1629 C CA . LEU B 1 47 ? 4.367 -20.031 -6.285 1 85.88 47 LEU B CA 1
ATOM 1630 C C . LEU B 1 47 ? 4.5 -21.344 -5.52 1 85.88 47 LEU B C 1
ATOM 1632 O O . LEU B 1 47 ? 5.527 -21.594 -4.879 1 85.88 47 LEU B O 1
ATOM 1636 N N . GLY B 1 48 ? 3.504 -22.094 -5.484 1 84.12 48 GLY B N 1
ATOM 1637 C CA . GLY B 1 48 ? 3.561 -23.391 -4.82 1 84.12 48 GLY B CA 1
ATOM 1638 C C . GLY B 1 48 ? 3.434 -23.297 -3.312 1 84.12 48 GLY B C 1
ATOM 1639 O O . GLY B 1 48 ? 4.141 -23.984 -2.582 1 84.12 48 GLY B O 1
ATOM 1640 N N . TRP B 1 49 ? 2.559 -22.406 -2.895 1 78.94 49 TRP B N 1
ATOM 1641 C CA . TRP B 1 49 ? 2.332 -22.25 -1.461 1 78.94 49 TRP B CA 1
ATOM 1642 C C . TRP B 1 49 ? 1.386 -23.328 -0.941 1 78.94 49 TRP B C 1
ATOM 1644 O O . TRP B 1 49 ? 0.576 -23.859 -1.697 1 78.94 49 TRP B O 1
ATOM 1654 N N . ASP B 1 50 ? 1.594 -23.594 0.338 1 78.94 50 ASP B N 1
ATOM 1655 C CA . ASP B 1 50 ? 0.782 -24.641 0.956 1 78.94 50 ASP B CA 1
ATOM 1656 C C . ASP B 1 50 ? -0.609 -24.109 1.307 1 78.94 50 ASP B C 1
ATOM 1658 O O . ASP B 1 50 ? -1.555 -24.891 1.443 1 78.94 50 ASP B O 1
ATOM 1662 N N . GLY B 1 51 ? -0.789 -22.875 1.466 1 80.12 51 GLY B N 1
ATOM 1663 C CA . GLY B 1 51 ? -2.061 -22.281 1.86 1 80.12 51 GLY B CA 1
ATOM 1664 C C . GLY B 1 51 ? -2.148 -20.797 1.571 1 80.12 51 GLY B C 1
ATOM 1665 O O . GLY B 1 51 ? -1.193 -20.203 1.071 1 80.12 51 GLY B O 1
ATOM 1666 N N . ILE B 1 52 ? -3.396 -20.344 1.762 1 81.62 52 ILE B N 1
ATOM 1667 C CA . ILE B 1 52 ? -3.662 -18.922 1.573 1 81.62 52 ILE B CA 1
ATOM 1668 C C . ILE B 1 52 ? -3.855 -18.234 2.93 1 81.62 52 ILE B C 1
ATOM 1670 O O . ILE B 1 52 ? -4.543 -18.781 3.803 1 81.62 52 ILE B O 1
ATOM 1674 N N . PRO B 1 53 ? -3.215 -17.141 3.043 1 78.88 53 PRO B N 1
ATOM 1675 C CA . PRO B 1 53 ? -3.445 -16.422 4.297 1 78.88 53 PRO B CA 1
ATOM 1676 C C . PRO B 1 53 ? -4.871 -15.891 4.418 1 78.88 53 PRO B C 1
ATOM 1678 O O . PRO B 1 53 ? -5.484 -15.523 3.41 1 78.88 53 PRO B O 1
ATOM 1681 N N . ASP B 1 54 ? -5.34 -15.922 5.668 1 83.81 54 ASP B N 1
ATOM 1682 C CA . ASP B 1 54 ? -6.691 -15.414 5.891 1 83.81 54 ASP B CA 1
ATOM 1683 C C . ASP B 1 54 ? -6.668 -14.102 6.668 1 83.81 54 ASP B C 1
ATOM 1685 O O . ASP B 1 54 ? -7.711 -13.484 6.891 1 83.81 54 ASP B O 1
ATOM 1689 N N . SER B 1 55 ? -5.512 -13.812 7.109 1 82.69 55 SER B N 1
ATOM 1690 C CA . SER B 1 55 ? -5.328 -12.555 7.832 1 82.69 55 SER B CA 1
ATOM 1691 C C . SER B 1 55 ? -3.883 -12.078 7.754 1 82.69 55 SER B C 1
ATOM 1693 O O . SER B 1 55 ? -2.992 -12.844 7.375 1 82.69 55 SER B O 1
ATOM 1695 N N . LEU B 1 56 ? -3.74 -10.797 8.086 1 76.19 56 LEU B N 1
ATOM 1696 C CA . LEU B 1 56 ? -2.389 -10.25 8.133 1 76.19 56 LEU B CA 1
ATOM 1697 C C . LEU B 1 56 ? -1.543 -10.977 9.172 1 76.19 56 LEU B C 1
ATOM 1699 O O . LEU B 1 56 ? -0.364 -11.25 8.938 1 76.19 56 LEU B O 1
ATOM 1703 N N . SER B 1 57 ? -2.174 -11.266 10.273 1 73.75 57 SER B N 1
ATOM 1704 C CA . SER B 1 57 ? -1.478 -11.977 11.336 1 73.75 57 SER B CA 1
ATOM 1705 C C . SER B 1 57 ? -1.06 -13.375 10.891 1 73.75 57 SER B C 1
ATOM 1707 O O . SER B 1 57 ? 0.063 -13.805 11.156 1 73.75 57 SER B O 1
ATOM 1709 N N . GLU B 1 58 ? -1.915 -14.031 10.227 1 72.62 58 GLU B N 1
ATOM 1710 C CA . GLU B 1 58 ? -1.597 -15.359 9.719 1 72.62 58 GLU B CA 1
ATOM 1711 C C . GLU B 1 58 ? -0.505 -15.297 8.656 1 72.62 58 GLU B C 1
ATOM 1713 O O . GLU B 1 58 ? 0.366 -16.172 8.602 1 72.62 58 GLU B O 1
ATOM 1718 N N . PHE B 1 59 ? -0.635 -14.336 7.914 1 70.62 59 PHE B N 1
ATOM 1719 C CA . PHE B 1 59 ? 0.391 -14.141 6.895 1 70.62 59 PHE B CA 1
ATOM 1720 C C . PHE B 1 59 ? 1.766 -13.984 7.535 1 70.62 59 PHE B C 1
ATOM 1722 O O . PHE B 1 59 ? 2.732 -14.609 7.098 1 70.62 59 PHE B O 1
ATOM 1729 N N . ALA B 1 60 ? 1.782 -13.188 8.523 1 64.69 60 ALA B N 1
ATOM 1730 C CA . ALA B 1 60 ? 3.031 -12.953 9.242 1 64.69 60 ALA B CA 1
ATOM 1731 C C . ALA B 1 60 ? 3.518 -14.234 9.914 1 64.69 60 ALA B C 1
ATOM 1733 O O . ALA B 1 60 ? 4.719 -14.523 9.922 1 64.69 60 ALA B O 1
ATOM 1734 N N . ASP B 1 61 ? 2.598 -14.898 10.484 1 62.19 61 ASP B N 1
ATOM 1735 C CA . ASP B 1 61 ? 2.926 -16.109 11.219 1 62.19 61 ASP B CA 1
ATOM 1736 C C . ASP B 1 61 ? 3.391 -17.219 10.273 1 62.19 61 ASP B C 1
ATOM 1738 O O . ASP B 1 61 ? 4.324 -17.969 10.586 1 62.19 61 ASP B O 1
ATOM 1742 N N . ARG B 1 62 ? 2.553 -17.453 9.281 1 57.5 62 ARG B N 1
ATOM 1743 C CA . ARG B 1 62 ? 2.895 -18.5 8.336 1 57.5 62 ARG B CA 1
ATOM 1744 C C . ARG B 1 62 ? 4.262 -18.25 7.711 1 57.5 62 ARG B C 1
ATOM 1746 O O . ARG B 1 62 ? 4.98 -19.203 7.379 1 57.5 62 ARG B O 1
ATOM 1753 N N . ARG B 1 63 ? 4.414 -17.141 7.457 1 55 63 ARG B N 1
ATOM 1754 C CA . ARG B 1 63 ? 5.664 -16.734 6.824 1 55 63 ARG B CA 1
ATOM 1755 C C . ARG B 1 63 ? 6.809 -16.719 7.836 1 55 63 ARG B C 1
ATOM 1757 O O . ARG B 1 63 ? 7.945 -17.062 7.504 1 55 63 ARG B O 1
ATOM 1764 N N . LEU B 1 64 ? 6.32 -15.938 8.969 1 47.59 64 LEU B N 1
ATOM 1765 C CA . LEU B 1 64 ? 7.273 -16.031 10.07 1 47.59 64 LEU B CA 1
ATOM 1766 C C . LEU B 1 64 ? 7.324 -17.453 10.625 1 47.59 64 LEU B C 1
ATOM 1768 O O . LEU B 1 64 ? 8.117 -17.734 11.523 1 47.59 64 LEU B O 1
ATOM 1772 N N . GLY B 1 65 ? 6.508 -18.156 10.289 1 41.72 65 GLY B N 1
ATOM 1773 C CA . GLY B 1 65 ? 6.398 -19.5 10.844 1 41.72 65 GLY B CA 1
ATOM 1774 C C . GLY B 1 65 ? 7.699 -20.016 11.43 1 41.72 65 GLY B C 1
ATOM 1775 O O . GLY B 1 65 ? 8.727 -19.328 11.375 1 41.72 65 GLY B O 1
ATOM 1776 N N . ASP B 1 66 ? 7.547 -21.578 11.562 1 39.72 66 ASP B N 1
ATOM 1777 C CA . ASP B 1 66 ? 8.258 -22.469 12.484 1 39.72 66 ASP B CA 1
ATOM 1778 C C . ASP B 1 66 ? 9.758 -22.188 12.461 1 39.72 66 ASP B C 1
ATOM 1780 O O . ASP B 1 66 ? 10.281 -21.672 11.477 1 39.72 66 ASP B O 1
ATOM 1784 N N . GLY B 1 67 ? 10.383 -22.094 13.641 1 38.41 67 GLY B N 1
ATOM 1785 C CA . GLY B 1 67 ? 11.711 -22.281 14.203 1 38.41 67 GLY B CA 1
ATOM 1786 C C . GLY B 1 67 ? 12.625 -23.094 13.312 1 38.41 67 GLY B C 1
ATOM 1787 O O . GLY B 1 67 ? 13.695 -23.531 13.75 1 38.41 67 GLY B O 1
ATOM 1788 N N . SER B 1 68 ? 12.102 -24.062 12.531 1 38.28 68 SER B N 1
ATOM 1789 C CA . SER B 1 68 ? 13.352 -24.734 12.188 1 38.28 68 SER B CA 1
ATOM 1790 C C . SER B 1 68 ? 14.312 -23.781 11.484 1 38.28 68 SER B C 1
ATOM 1792 O O . SER B 1 68 ? 13.883 -22.844 10.812 1 38.28 68 SER B O 1
ATOM 1794 N N . LYS B 1 69 ? 15.523 -23.797 11.969 1 41.47 69 LYS B N 1
ATOM 1795 C CA . LYS B 1 69 ? 16.766 -23.125 11.609 1 41.47 69 LYS B CA 1
ATOM 1796 C C . LYS B 1 69 ? 16.828 -22.844 10.109 1 41.47 69 LYS B C 1
ATOM 1798 O O . LYS B 1 69 ? 17.828 -23.141 9.453 1 41.47 69 LYS B O 1
ATOM 1803 N N . PRO B 1 70 ? 15.836 -22.719 9.25 1 42.81 70 PRO B N 1
ATOM 1804 C CA . PRO B 1 70 ? 16.562 -22.5 7.996 1 42.81 70 PRO B CA 1
ATOM 1805 C C . PRO B 1 70 ? 17.344 -21.203 7.988 1 42.81 70 PRO B C 1
ATOM 1807 O O . PRO B 1 70 ? 17.031 -20.281 8.75 1 42.81 70 PRO B O 1
ATOM 1810 N N . LYS B 1 71 ? 18.344 -20.984 7.18 1 47.25 71 LYS B N 1
ATOM 1811 C CA . LYS B 1 71 ? 19.312 -19.891 7.129 1 47.25 71 LYS B CA 1
ATOM 1812 C C . LYS B 1 71 ? 18.594 -18.547 7.055 1 47.25 71 LYS B C 1
ATOM 1814 O O . LYS B 1 71 ? 17.609 -18.391 6.328 1 47.25 71 LYS B O 1
ATOM 1819 N N . ARG B 1 72 ? 18.531 -17.734 8.109 1 44.84 72 ARG B N 1
ATOM 1820 C CA . ARG B 1 72 ? 18.078 -16.375 8.398 1 44.84 72 ARG B CA 1
ATOM 1821 C C . ARG B 1 72 ? 17.859 -15.586 7.109 1 44.84 72 ARG B C 1
ATOM 1823 O O . ARG B 1 72 ? 16.859 -14.883 6.969 1 44.84 72 ARG B O 1
ATOM 1830 N N . GLU B 1 73 ? 18.828 -15.781 6.305 1 45.75 73 GLU B N 1
ATOM 1831 C CA . GLU B 1 73 ? 18.812 -15.008 5.066 1 45.75 73 GLU B CA 1
ATOM 1832 C C . GLU B 1 73 ? 17.656 -15.43 4.172 1 45.75 73 GLU B C 1
ATOM 1834 O O . GLU B 1 73 ? 16.984 -14.578 3.57 1 45.75 73 GLU B O 1
ATOM 1839 N N . LEU B 1 74 ? 17.453 -16.766 4.117 1 45.66 74 LEU B N 1
ATOM 1840 C CA . LEU B 1 74 ? 16.391 -17.266 3.264 1 45.66 74 LEU B CA 1
ATOM 1841 C C . LEU B 1 74 ? 15.023 -16.828 3.777 1 45.66 74 LEU B C 1
ATOM 1843 O O . LEU B 1 74 ? 14.141 -16.469 2.99 1 45.66 74 LEU B O 1
ATOM 1847 N N . MET B 1 75 ? 14.914 -16.75 5.027 1 46.66 75 MET B N 1
ATOM 1848 C CA . MET B 1 75 ? 13.648 -16.359 5.641 1 46.66 75 MET B CA 1
ATOM 1849 C C . MET B 1 75 ? 13.359 -14.883 5.375 1 46.66 75 MET B C 1
ATOM 1851 O O . MET B 1 75 ? 12.227 -14.516 5.07 1 46.66 75 MET B O 1
ATOM 1855 N N . ILE B 1 76 ? 14.43 -14.211 5.605 1 49.97 76 ILE B N 1
ATOM 1856 C CA . ILE B 1 76 ? 14.258 -12.781 5.352 1 49.97 76 ILE B CA 1
ATOM 1857 C C . ILE B 1 76 ? 13.844 -12.562 3.898 1 49.97 76 ILE B C 1
ATOM 1859 O O . ILE B 1 76 ? 12.977 -11.742 3.611 1 49.97 76 ILE B O 1
ATOM 1863 N N . TYR B 1 77 ? 14.57 -13.484 3.145 1 49.88 77 TYR B N 1
ATOM 1864 C CA . TYR B 1 77 ? 14.375 -13.344 1.705 1 49.88 77 TYR B CA 1
ATOM 1865 C C . TYR B 1 77 ? 12.961 -13.742 1.303 1 49.88 77 TYR B C 1
ATOM 1867 O O . TYR B 1 77 ? 12.32 -13.055 0.502 1 49.88 77 TYR B O 1
ATOM 1875 N N . LEU B 1 78 ? 12.586 -14.836 1.841 1 53.41 78 LEU B N 1
ATOM 1876 C CA . LEU B 1 78 ? 11.219 -15.281 1.589 1 53.41 78 LEU B CA 1
ATOM 1877 C C . LEU B 1 78 ? 10.211 -14.289 2.15 1 53.41 78 LEU B C 1
ATOM 1879 O O . LEU B 1 78 ? 9.203 -13.992 1.507 1 53.41 78 LEU B O 1
ATOM 1883 N N . LEU B 1 79 ? 10.805 -13.672 3.064 1 57.97 79 LEU B N 1
ATOM 1884 C CA . LEU B 1 79 ? 9.945 -12.695 3.725 1 57.97 79 LEU B CA 1
ATOM 1885 C C . LEU B 1 79 ? 9.82 -11.43 2.883 1 57.97 79 LEU B C 1
ATOM 1887 O O . LEU B 1 79 ? 8.727 -10.859 2.775 1 57.97 79 LEU B O 1
ATOM 1891 N N . ALA B 1 80 ? 10.984 -11.195 2.23 1 61.72 80 ALA B N 1
ATOM 1892 C CA . ALA B 1 80 ? 10.953 -9.977 1.424 1 61.72 80 ALA B CA 1
ATOM 1893 C C . ALA B 1 80 ? 10.031 -10.141 0.222 1 61.72 80 ALA B C 1
ATOM 1895 O O . ALA B 1 80 ? 9.195 -9.273 -0.044 1 61.72 80 ALA B O 1
ATOM 1896 N N . SER B 1 81 ? 10.242 -11.336 -0.442 1 65.06 81 SER B N 1
ATOM 1897 C CA . SER B 1 81 ? 9.406 -11.578 -1.614 1 65.06 81 SER B CA 1
ATOM 1898 C C . SER B 1 81 ? 7.93 -11.641 -1.235 1 65.06 81 SER B C 1
ATOM 1900 O O . SER B 1 81 ? 7.082 -11.07 -1.922 1 65.06 81 SER B O 1
ATOM 1902 N N . VAL B 1 82 ? 7.762 -12.195 -0.127 1 71.88 82 VAL B N 1
ATOM 1903 C CA . VAL B 1 82 ? 6.387 -12.375 0.328 1 71.88 82 VAL B CA 1
ATOM 1904 C C . VAL B 1 82 ? 5.809 -11.031 0.758 1 71.88 82 VAL B C 1
ATOM 1906 O O . VAL B 1 82 ? 4.633 -10.742 0.508 1 71.88 82 VAL B O 1
ATOM 1909 N N . SER B 1 83 ? 6.668 -10.266 1.259 1 77.19 83 SER B N 1
ATOM 1910 C CA . SER B 1 83 ? 6.211 -8.945 1.681 1 77.19 83 SER B CA 1
ATOM 1911 C C . SER B 1 83 ? 5.84 -8.078 0.481 1 77.19 83 SER B C 1
ATOM 1913 O O . SER B 1 83 ? 4.863 -7.328 0.53 1 77.19 83 SER B O 1
ATOM 1915 N N . TRP B 1 84 ? 6.539 -8.344 -0.595 1 82.69 84 TRP B N 1
ATOM 1916 C CA . TRP B 1 84 ? 6.242 -7.586 -1.807 1 82.69 84 TRP B CA 1
ATOM 1917 C C . TRP B 1 84 ? 4.914 -8.031 -2.41 1 82.69 84 TRP B C 1
ATOM 1919 O O . TRP B 1 84 ? 4.133 -7.199 -2.883 1 82.69 84 TRP B O 1
ATOM 1929 N N . VAL B 1 85 ? 4.75 -9.25 -2.324 1 86.69 85 VAL B N 1
ATOM 1930 C CA . VAL B 1 85 ? 3.506 -9.805 -2.844 1 86.69 85 VAL B CA 1
ATOM 1931 C C . VAL B 1 85 ? 2.328 -9.297 -2.016 1 86.69 85 VAL B C 1
ATOM 1933 O O . VAL B 1 85 ? 1.345 -8.797 -2.564 1 86.69 85 VAL B O 1
ATOM 1936 N N . LEU B 1 86 ? 2.51 -9.336 -0.724 1 85.56 86 LEU B N 1
ATOM 1937 C CA . LEU B 1 86 ? 1.455 -8.867 0.169 1 85.56 86 LEU B CA 1
ATOM 1938 C C . LEU B 1 86 ? 1.143 -7.398 -0.082 1 85.56 86 LEU B C 1
ATOM 1940 O O . LEU B 1 86 ? -0.025 -7.016 -0.188 1 85.56 86 LEU B O 1
ATOM 1944 N N . ALA B 1 87 ? 2.156 -6.633 -0.17 1 84.5 87 ALA B N 1
ATOM 1945 C CA . ALA B 1 87 ? 1.974 -5.199 -0.382 1 84.5 87 ALA B CA 1
ATOM 1946 C C . ALA B 1 87 ? 1.27 -4.926 -1.709 1 84.5 87 ALA B C 1
ATOM 1948 O O . ALA B 1 87 ? 0.351 -4.105 -1.773 1 84.5 87 ALA B O 1
ATOM 1949 N N . SER B 1 88 ? 1.677 -5.574 -2.736 1 89.75 88 SER B N 1
ATOM 1950 C CA . SER B 1 88 ? 1.107 -5.363 -4.062 1 89.75 88 SER B CA 1
ATOM 1951 C C . SER B 1 88 ? -0.347 -5.82 -4.117 1 89.75 88 SER B C 1
ATOM 1953 O O . SER B 1 88 ? -1.208 -5.102 -4.633 1 89.75 88 SER B O 1
ATOM 1955 N N . VAL B 1 89 ? -0.598 -6.957 -3.561 1 92.19 89 VAL B N 1
ATOM 1956 C CA . VAL B 1 89 ? -1.957 -7.488 -3.547 1 92.19 89 VAL B CA 1
ATOM 1957 C C . VAL B 1 89 ? -2.863 -6.57 -2.73 1 92.19 89 VAL B C 1
ATOM 1959 O O . VAL B 1 89 ? -3.959 -6.219 -3.17 1 92.19 89 VAL B O 1
ATOM 1962 N N . SER B 1 90 ? -2.393 -6.199 -1.552 1 89.44 90 SER B N 1
ATOM 1963 C CA . SER B 1 90 ? -3.174 -5.332 -0.68 1 89.44 90 SER B CA 1
ATOM 1964 C C . SER B 1 90 ? -3.521 -4.02 -1.376 1 89.44 90 SER B C 1
ATOM 1966 O O . SER B 1 90 ? -4.664 -3.561 -1.311 1 89.44 90 SER B O 1
ATOM 1968 N N . TRP B 1 91 ? -2.582 -3.484 -2.057 1 87.5 91 TRP B N 1
ATOM 1969 C CA . TRP B 1 91 ? -2.795 -2.223 -2.76 1 87.5 91 TRP B CA 1
ATOM 1970 C C . TRP B 1 91 ? -3.848 -2.381 -3.852 1 87.5 91 TRP B C 1
ATOM 1972 O O . TRP B 1 91 ? -4.785 -1.582 -3.938 1 87.5 91 TRP B O 1
ATOM 1982 N N . VAL B 1 92 ? -3.703 -3.355 -4.621 1 91.12 92 VAL B N 1
ATOM 1983 C CA . VAL B 1 92 ? -4.59 -3.57 -5.758 1 91.12 92 VAL B CA 1
ATOM 1984 C C . VAL B 1 92 ? -6.012 -3.83 -5.262 1 91.12 92 VAL B C 1
ATOM 1986 O O . VAL B 1 92 ? -6.973 -3.258 -5.781 1 91.12 92 VAL B O 1
ATOM 1989 N N . LEU B 1 93 ? -6.121 -4.656 -4.262 1 91.56 93 LEU B N 1
ATOM 1990 C CA . LEU B 1 93 ? -7.438 -4.98 -3.727 1 91.56 93 LEU B CA 1
ATOM 1991 C C . LEU B 1 93 ? -8.078 -3.76 -3.074 1 91.56 93 LEU B C 1
ATOM 1993 O O . LEU B 1 93 ? -9.273 -3.521 -3.234 1 91.56 93 LEU B O 1
ATOM 1997 N N . TRP B 1 94 ? -7.312 -3.051 -2.416 1 87.44 94 TRP B N 1
ATOM 1998 C CA . TRP B 1 94 ? -7.809 -1.834 -1.784 1 87.44 94 TRP B CA 1
ATOM 1999 C C . TRP B 1 94 ? -8.289 -0.835 -2.832 1 87.44 94 TRP B C 1
ATOM 2001 O O . TRP B 1 94 ? -9.367 -0.255 -2.695 1 87.44 94 TRP B O 1
ATOM 2011 N N . ARG B 1 95 ? -7.5 -0.606 -3.795 1 85.5 95 ARG B N 1
ATOM 2012 C CA . ARG B 1 95 ? -7.879 0.321 -4.855 1 85.5 95 ARG B CA 1
ATOM 2013 C C . ARG B 1 95 ? -9.148 -0.143 -5.559 1 85.5 95 ARG B C 1
ATOM 2015 O O . ARG B 1 95 ? -10.008 0.672 -5.902 1 85.5 95 ARG B O 1
ATOM 2022 N N . THR B 1 96 ? -9.188 -1.358 -5.797 1 87.94 96 THR B N 1
ATOM 2023 C CA . THR B 1 96 ? -10.367 -1.925 -6.453 1 87.94 96 THR B CA 1
ATOM 2024 C C . THR B 1 96 ? -11.609 -1.726 -5.594 1 87.94 96 THR B C 1
ATOM 2026 O O . THR B 1 96 ? -12.664 -1.329 -6.098 1 87.94 96 THR B O 1
ATOM 2029 N N . ARG B 1 97 ? -11.469 -2.018 -4.344 1 85.5 97 ARG B N 1
ATOM 2030 C CA . ARG B 1 97 ? -12.57 -1.776 -3.416 1 85.5 97 ARG B CA 1
ATOM 2031 C C . ARG B 1 97 ? -13 -0.315 -3.445 1 85.5 97 ARG B C 1
ATOM 2033 O O . ARG B 1 97 ? -14.203 -0.016 -3.459 1 85.5 97 ARG B O 1
ATOM 2040 N N . ASN B 1 98 ? -12.039 0.585 -3.402 1 83.25 98 ASN B N 1
ATOM 2041 C CA . ASN B 1 98 ? -12.352 2.01 -3.414 1 83.25 98 ASN B CA 1
ATOM 2042 C C . ASN B 1 98 ? -13.055 2.42 -4.703 1 83.25 98 ASN B C 1
ATOM 2044 O O . ASN B 1 98 ? -13.977 3.24 -4.684 1 83.25 98 ASN B O 1
ATOM 2048 N N . ASP B 1 99 ? -12.562 1.884 -5.797 1 83.62 99 ASP B N 1
ATOM 2049 C CA . ASP B 1 99 ? -13.203 2.16 -7.082 1 83.62 99 ASP B CA 1
ATOM 2050 C C . ASP B 1 99 ? -14.672 1.736 -7.07 1 83.62 99 ASP B C 1
ATOM 2052 O O . ASP B 1 99 ? -15.531 2.443 -7.602 1 83.62 99 ASP B O 1
ATOM 2056 N N . TRP B 1 100 ? -14.844 0.638 -6.438 1 83.31 100 TRP B N 1
ATOM 2057 C CA . TRP B 1 100 ? -16.203 0.132 -6.352 1 83.31 100 TRP B CA 1
ATOM 2058 C C . TRP B 1 100 ? -17.047 0.981 -5.398 1 83.31 100 TRP B C 1
ATOM 2060 O O . TRP B 1 100 ? -18.141 1.414 -5.75 1 83.31 100 TRP B O 1
ATOM 2070 N N . VAL B 1 101 ? -16.516 1.271 -4.242 1 79.56 101 VAL B N 1
ATOM 2071 C CA . VAL B 1 101 ? -17.25 1.922 -3.162 1 79.56 101 VAL B CA 1
ATOM 2072 C C . VAL B 1 101 ? -17.469 3.393 -3.504 1 79.56 101 VAL B C 1
ATOM 2074 O O . VAL B 1 101 ? -18.578 3.918 -3.305 1 79.56 101 VAL B O 1
ATOM 2077 N N . PHE B 1 102 ? -16.516 4.055 -4.113 1 78.19 102 PHE B N 1
ATOM 2078 C CA . PHE B 1 102 ? -16.594 5.504 -4.262 1 78.19 102 PHE B CA 1
ATOM 2079 C C . PHE B 1 102 ? -17 5.883 -5.68 1 78.19 102 PHE B C 1
ATOM 2081 O O . PHE B 1 102 ? -17.562 6.957 -5.906 1 78.19 102 PHE B O 1
ATOM 2088 N N . SER B 1 103 ? -16.688 5.016 -6.68 1 81.06 103 SER B N 1
ATOM 2089 C CA . SER B 1 103 ? -16.922 5.395 -8.07 1 81.06 103 SER B CA 1
ATOM 2090 C C . SER B 1 103 ? -17.844 4.406 -8.766 1 81.06 103 SER B C 1
ATOM 2092 O O . SER B 1 103 ? -18.172 4.57 -9.945 1 81.06 103 SER B O 1
ATOM 2094 N N . ASN B 1 104 ? -18.266 3.354 -8.109 1 81.25 104 ASN B N 1
ATOM 2095 C CA . ASN B 1 104 ? -19.125 2.322 -8.656 1 81.25 104 ASN B CA 1
ATOM 2096 C C . ASN B 1 104 ? -18.516 1.662 -9.891 1 81.25 104 ASN B C 1
ATOM 2098 O O . ASN B 1 104 ? -19.203 1.382 -10.867 1 81.25 104 ASN B O 1
ATOM 2102 N N . ILE B 1 105 ? -17.219 1.611 -9.875 1 81.12 105 ILE B N 1
ATOM 2103 C CA . ILE B 1 105 ? -16.484 0.91 -10.93 1 81.12 105 ILE B CA 1
ATOM 2104 C C . ILE B 1 105 ? -16.281 -0.551 -10.531 1 81.12 105 ILE B C 1
ATOM 2106 O O . ILE B 1 105 ? -15.656 -0.843 -9.508 1 81.12 105 ILE B O 1
ATOM 2110 N N . LEU B 1 106 ? -16.922 -1.408 -11.328 1 78.12 106 LEU B N 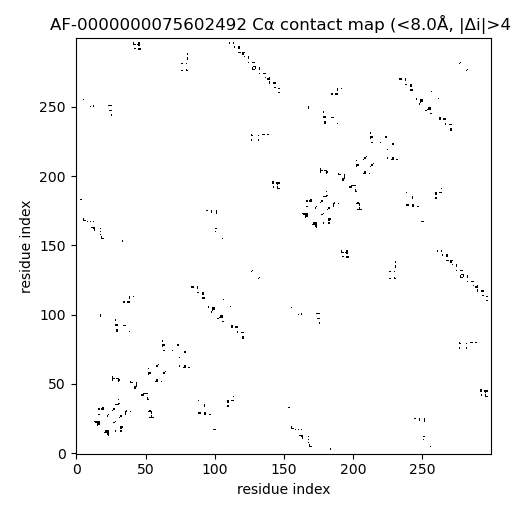1
ATOM 2111 C CA . LEU B 1 106 ? -16.828 -2.836 -11.047 1 78.12 106 LEU B CA 1
ATOM 2112 C C . LEU B 1 106 ? -15.742 -3.486 -11.891 1 78.12 106 LEU B C 1
ATOM 2114 O O . LEU B 1 106 ? -15.484 -3.059 -13.016 1 78.12 106 LEU B O 1
ATOM 2118 N N . ILE B 1 107 ? -15.141 -4.414 -11.211 1 78.81 107 ILE B N 1
ATOM 2119 C CA . ILE B 1 107 ? -14.172 -5.199 -11.969 1 78.81 107 ILE B CA 1
ATOM 2120 C C . ILE B 1 107 ? -14.906 -6.273 -12.773 1 78.81 107 ILE B C 1
ATOM 2122 O O . ILE B 1 107 ? -15.758 -6.98 -12.242 1 78.81 107 ILE B O 1
ATOM 2126 N N . ASN B 1 108 ? -14.562 -6.281 -14.047 1 78.88 108 ASN B N 1
ATOM 2127 C CA . ASN B 1 108 ? -15.273 -7.211 -14.922 1 78.88 108 ASN B CA 1
ATOM 2128 C C . ASN B 1 108 ? -14.555 -8.555 -15 1 78.88 108 ASN B C 1
ATOM 2130 O O . ASN B 1 108 ? -15.188 -9.586 -15.242 1 78.88 108 ASN B O 1
ATOM 2134 N N . ASN B 1 109 ? -13.273 -8.555 -14.875 1 85.81 109 ASN B N 1
ATOM 2135 C CA . ASN B 1 109 ? -12.484 -9.766 -15.031 1 85.81 109 ASN B CA 1
ATOM 2136 C C . ASN B 1 109 ? -11.445 -9.906 -13.922 1 85.81 109 ASN B C 1
ATOM 2138 O O . ASN B 1 109 ? -10.531 -9.078 -13.805 1 85.81 109 ASN B O 1
ATOM 2142 N N . PRO B 1 110 ? -11.602 -10.984 -13.156 1 85.19 110 PRO B N 1
ATOM 2143 C CA . PRO B 1 110 ? -10.625 -11.188 -12.078 1 85.19 110 PRO B CA 1
ATOM 2144 C C . PRO B 1 110 ? -9.188 -11.258 -12.586 1 85.19 110 PRO B C 1
ATOM 2146 O O . PRO B 1 110 ? -8.258 -10.922 -11.852 1 85.19 110 PRO B O 1
ATOM 2149 N N . LYS B 1 111 ? -9.008 -11.695 -13.805 1 90.44 111 LYS B N 1
ATOM 2150 C CA . LYS B 1 111 ? -7.668 -11.75 -14.375 1 90.44 111 LYS B CA 1
ATOM 2151 C C . LYS B 1 111 ? -7.039 -10.359 -14.453 1 90.44 111 LYS B C 1
ATOM 2153 O O . LYS B 1 111 ? -5.82 -10.219 -14.328 1 90.44 111 LYS B O 1
ATOM 2158 N N . SER B 1 112 ? -7.879 -9.406 -14.617 1 91.88 112 SER B N 1
ATOM 2159 C CA . SER B 1 112 ? -7.379 -8.039 -14.672 1 91.88 112 SER B CA 1
ATOM 2160 C C . SER B 1 112 ? -6.75 -7.625 -13.344 1 91.88 112 SER B C 1
ATOM 2162 O O . SER B 1 112 ? -5.789 -6.852 -13.32 1 91.88 112 SER B O 1
ATOM 2164 N N . LEU B 1 113 ? -7.27 -8.164 -12.234 1 93.06 113 LEU B N 1
ATOM 2165 C CA . LEU B 1 113 ? -6.691 -7.891 -10.922 1 93.06 113 LEU B CA 1
ATOM 2166 C C . LEU B 1 113 ? -5.297 -8.492 -10.805 1 93.06 113 LEU B C 1
ATOM 2168 O O . LEU B 1 113 ? -4.379 -7.852 -10.297 1 93.06 113 LEU B O 1
ATOM 2172 N N . ALA B 1 114 ? -5.238 -9.688 -11.312 1 94.44 114 ALA B N 1
ATOM 2173 C CA . ALA B 1 114 ? -3.943 -10.375 -11.289 1 94.44 114 ALA B CA 1
ATOM 2174 C C . ALA B 1 114 ? -2.904 -9.602 -12.102 1 94.44 114 ALA B C 1
ATOM 2176 O O . ALA B 1 114 ? -1.754 -9.461 -11.672 1 94.44 114 ALA B O 1
ATOM 2177 N N . TYR B 1 115 ? -3.328 -9.078 -13.211 1 94.19 115 TYR B N 1
ATOM 2178 C CA . TYR B 1 115 ? -2.428 -8.289 -14.047 1 94.19 115 TYR B CA 1
ATOM 2179 C C . TYR B 1 115 ? -1.962 -7.039 -13.305 1 94.19 115 TYR B C 1
ATOM 2181 O O . TYR B 1 115 ? -0.788 -6.668 -13.383 1 94.19 115 TYR B O 1
ATOM 2189 N N . LYS B 1 116 ? -2.854 -6.438 -12.609 1 93.44 116 LYS B N 1
ATOM 2190 C CA . LYS B 1 116 ? -2.488 -5.242 -11.852 1 93.44 116 LYS B CA 1
ATOM 2191 C C . LYS B 1 116 ? -1.459 -5.566 -10.773 1 93.44 116 LYS B C 1
ATOM 2193 O O . LYS B 1 116 ? -0.54 -4.785 -10.523 1 93.44 116 LYS B O 1
ATOM 2198 N N . VAL B 1 117 ? -1.651 -6.68 -10.141 1 94.06 117 VAL B N 1
ATOM 2199 C CA . VAL B 1 117 ? -0.701 -7.109 -9.125 1 94.06 117 VAL B CA 1
ATOM 2200 C C . VAL B 1 117 ? 0.68 -7.293 -9.75 1 94.06 117 VAL B C 1
ATOM 2202 O O . VAL B 1 117 ? 1.683 -6.824 -9.203 1 94.06 117 VAL B O 1
ATOM 2205 N N . ILE B 1 118 ? 0.72 -7.934 -10.953 1 94.5 118 ILE B N 1
ATOM 2206 C CA . ILE B 1 118 ? 1.979 -8.195 -11.641 1 94.5 118 ILE B CA 1
ATOM 2207 C C . ILE B 1 118 ? 2.641 -6.871 -12.016 1 94.5 118 ILE B C 1
ATOM 2209 O O . ILE B 1 118 ? 3.846 -6.691 -11.812 1 94.5 118 ILE B O 1
ATOM 2213 N N . VAL B 1 119 ? 1.894 -5.949 -12.508 1 90.38 119 VAL B N 1
ATOM 2214 C CA . VAL B 1 119 ? 2.416 -4.648 -12.922 1 90.38 119 VAL B CA 1
ATOM 2215 C C . VAL B 1 119 ? 3.006 -3.922 -11.719 1 90.38 119 VAL B C 1
ATOM 2217 O O . VAL B 1 119 ? 4.086 -3.332 -11.812 1 90.38 119 VAL B O 1
ATOM 2220 N N . PHE B 1 120 ? 2.361 -4.008 -10.641 1 88.62 120 PHE B N 1
ATOM 2221 C CA . PHE B 1 120 ? 2.842 -3.326 -9.445 1 88.62 120 PHE B CA 1
ATOM 2222 C C . PHE B 1 120 ? 4.133 -3.963 -8.938 1 88.62 120 PHE B C 1
ATOM 2224 O O . PHE B 1 120 ? 5.059 -3.26 -8.523 1 88.62 120 PHE B O 1
ATOM 2231 N N . LEU B 1 121 ? 4.152 -5.219 -9.023 1 89.38 121 LEU B N 1
ATOM 2232 C CA . LEU B 1 121 ? 5.363 -5.922 -8.609 1 89.38 121 LEU B CA 1
ATOM 2233 C C . LEU B 1 121 ? 6.539 -5.555 -9.508 1 89.38 121 LEU B C 1
ATOM 2235 O O . LEU B 1 121 ? 7.66 -5.363 -9.031 1 89.38 121 LEU B O 1
ATOM 2239 N N . GLN B 1 122 ? 6.281 -5.496 -10.766 1 87.19 122 GLN B N 1
ATOM 2240 C CA . GLN B 1 122 ? 7.316 -5.094 -11.711 1 87.19 122 GLN B CA 1
ATOM 2241 C C . GLN B 1 122 ? 7.789 -3.668 -11.438 1 87.19 122 GLN B C 1
ATOM 2243 O O . GLN B 1 122 ? 8.992 -3.387 -11.484 1 87.19 122 GLN B O 1
ATOM 2248 N N . PHE B 1 123 ? 6.891 -2.863 -11.117 1 82.94 123 PHE B N 1
ATOM 2249 C CA . PHE B 1 123 ? 7.203 -1.478 -10.789 1 82.94 123 PHE B CA 1
ATOM 2250 C C . PHE B 1 123 ? 8.102 -1.4 -9.562 1 82.94 123 PHE B C 1
ATOM 2252 O O . PHE B 1 123 ? 9.133 -0.717 -9.578 1 82.94 123 PHE B O 1
ATOM 2259 N N . TRP B 1 124 ? 7.738 -2.082 -8.594 1 80.25 124 TRP B N 1
ATOM 2260 C CA . TRP B 1 124 ? 8.516 -2.057 -7.363 1 80.25 124 TRP B CA 1
ATOM 2261 C C . TRP B 1 124 ? 9.906 -2.654 -7.582 1 80.25 124 TRP B C 1
ATOM 2263 O O . TRP B 1 124 ? 10.883 -2.193 -6.996 1 80.25 124 TRP B O 1
ATOM 2273 N N . SER B 1 125 ? 9.914 -3.693 -8.352 1 82.62 125 SER B N 1
ATOM 2274 C CA . SER B 1 125 ? 11.195 -4.312 -8.672 1 82.62 125 SER B CA 1
ATOM 2275 C C . SER B 1 125 ? 12.133 -3.328 -9.359 1 82.62 125 SER B C 1
ATOM 2277 O O . SER B 1 125 ? 13.328 -3.283 -9.055 1 82.62 125 SER B O 1
ATOM 2279 N N . LYS B 1 126 ? 11.609 -2.572 -10.203 1 79.38 126 LYS B N 1
ATOM 2280 C CA . LYS B 1 126 ? 12.398 -1.585 -10.93 1 79.38 126 LYS B CA 1
ATOM 2281 C C . LYS B 1 126 ? 12.875 -0.471 -10 1 79.38 126 LYS B C 1
ATOM 2283 O O . LYS B 1 126 ? 14 0.019 -10.125 1 79.38 126 LYS B O 1
ATOM 2288 N N . MET B 1 127 ? 12.078 -0.158 -9.086 1 77 127 MET B N 1
ATOM 2289 C CA . MET B 1 127 ? 12.406 0.926 -8.156 1 77 127 MET B CA 1
ATOM 2290 C C . MET B 1 127 ? 13.445 0.477 -7.141 1 77 127 MET B C 1
ATOM 2292 O O . MET B 1 127 ? 14.156 1.305 -6.562 1 77 127 MET B O 1
ATOM 2296 N N . ALA B 1 128 ? 13.477 -0.824 -6.914 1 79.88 128 ALA B N 1
ATOM 2297 C CA . ALA B 1 128 ? 14.43 -1.376 -5.957 1 79.88 128 ALA B CA 1
ATOM 2298 C C . ALA B 1 128 ? 15.75 -1.717 -6.637 1 79.88 128 ALA B C 1
ATOM 2300 O O . ALA B 1 128 ? 16.438 -2.668 -6.242 1 79.88 128 ALA B O 1
ATOM 2301 N N . SER B 1 129 ? 16.109 -0.976 -7.586 1 77.5 129 SER B N 1
ATOM 2302 C CA . SER B 1 129 ? 17.344 -1.222 -8.305 1 77.5 129 SER B CA 1
ATOM 2303 C C . SER B 1 129 ? 18.562 -0.9 -7.441 1 77.5 129 SER B C 1
ATOM 2305 O O . SER B 1 129 ? 18.438 -0.191 -6.441 1 77.5 129 SER B O 1
ATOM 2307 N N . VAL B 1 130 ? 19.672 -1.394 -7.895 1 76.81 130 VAL B N 1
ATOM 2308 C CA . VAL B 1 130 ? 20.938 -1.176 -7.203 1 76.81 130 VAL B CA 1
ATOM 2309 C C . VAL B 1 130 ? 21.297 0.308 -7.234 1 76.81 130 VAL B C 1
ATOM 2311 O O . VAL B 1 130 ? 21.797 0.854 -6.246 1 76.81 130 VAL B O 1
ATOM 2314 N N . GLU B 1 131 ? 20.938 0.962 -8.242 1 75.38 131 GLU B N 1
ATOM 2315 C CA . GLU B 1 131 ? 21.281 2.369 -8.43 1 75.38 131 GLU B CA 1
ATOM 2316 C C . GLU B 1 131 ? 20.562 3.25 -7.406 1 75.38 131 GLU B C 1
ATOM 2318 O O . GLU B 1 131 ? 21.094 4.285 -7 1 75.38 131 GLU B O 1
ATOM 2323 N N . GLY B 1 132 ? 19.438 2.74 -6.887 1 77.56 132 GLY B N 1
ATOM 2324 C CA . GLY B 1 132 ? 18.656 3.551 -5.965 1 77.56 132 GLY B CA 1
ATOM 2325 C C . GLY B 1 132 ? 18.859 3.176 -4.512 1 77.56 132 GLY B C 1
ATOM 2326 O O . GLY B 1 132 ? 18.219 3.727 -3.621 1 77.56 132 GLY B O 1
ATOM 2327 N N . GLN B 1 133 ? 19.781 2.328 -4.309 1 81.62 133 GLN B N 1
ATOM 2328 C CA . GLN B 1 133 ? 19.953 1.778 -2.967 1 81.62 133 GLN B CA 1
ATOM 2329 C C . GLN B 1 133 ? 20.328 2.869 -1.969 1 81.62 133 GLN B C 1
ATOM 2331 O O . GLN B 1 133 ? 19.75 2.957 -0.887 1 81.62 133 GLN B O 1
ATOM 2336 N N . THR B 1 134 ? 21.359 3.652 -2.309 1 81.94 134 THR B N 1
ATOM 2337 C CA . THR B 1 134 ? 21.828 4.699 -1.403 1 81.94 134 THR B CA 1
ATOM 2338 C C . THR B 1 134 ? 20.688 5.66 -1.063 1 81.94 134 THR B C 1
ATOM 2340 O O . THR B 1 134 ? 20.516 6.039 0.096 1 81.94 134 THR B O 1
ATOM 2343 N N . ARG B 1 135 ? 19.969 5.98 -1.927 1 79.56 135 ARG B N 1
ATOM 2344 C CA . ARG B 1 135 ? 18.859 6.914 -1.717 1 79.56 135 ARG B CA 1
ATOM 2345 C C . ARG B 1 135 ? 17.781 6.293 -0.837 1 79.56 135 ARG B C 1
ATOM 2347 O O . ARG B 1 135 ? 17.234 6.965 0.035 1 79.56 135 ARG B O 1
ATOM 2354 N N . ARG B 1 136 ? 17.5 5.043 -1.085 1 82.5 136 ARG B N 1
ATOM 2355 C CA . ARG B 1 136 ? 16.5 4.34 -0.292 1 82.5 136 ARG B CA 1
ATOM 2356 C C . ARG B 1 136 ? 16.906 4.266 1.174 1 82.5 136 ARG B C 1
ATOM 2358 O O . ARG B 1 136 ? 16.062 4.328 2.068 1 82.5 136 ARG B O 1
ATOM 2365 N N . GLU B 1 137 ? 18.141 4.23 1.316 1 85.69 137 GLU B N 1
ATOM 2366 C CA . GLU B 1 137 ? 18.641 4.117 2.682 1 85.69 137 GLU B CA 1
ATOM 2367 C C . GLU B 1 137 ? 18.688 5.48 3.371 1 85.69 137 GLU B C 1
ATOM 2369 O O . GLU B 1 137 ? 18.516 5.57 4.59 1 85.69 137 GLU B O 1
ATOM 2374 N N . ARG B 1 138 ? 18.859 6.496 2.605 1 87.75 138 ARG B N 1
ATOM 2375 C CA . ARG B 1 138 ? 19 7.836 3.172 1 87.75 138 ARG B CA 1
ATOM 2376 C C . ARG B 1 138 ? 17.625 8.461 3.426 1 87.75 138 ARG B C 1
ATOM 2378 O O . ARG B 1 138 ? 17.484 9.312 4.309 1 87.75 138 ARG B O 1
ATOM 2385 N N . LEU B 1 139 ? 16.672 8.047 2.715 1 88.5 139 LEU B N 1
ATOM 2386 C CA . LEU B 1 139 ? 15.352 8.656 2.76 1 88.5 139 LEU B CA 1
ATOM 2387 C C . LEU B 1 139 ? 14.75 8.562 4.156 1 88.5 139 LEU B C 1
ATOM 2389 O O . LEU B 1 139 ? 14.359 9.578 4.742 1 88.5 139 LEU B O 1
ATOM 2393 N N . PRO B 1 140 ? 14.672 7.371 4.766 1 91.44 140 PRO B N 1
ATOM 2394 C CA . PRO B 1 140 ? 14.125 7.297 6.121 1 91.44 140 PRO B CA 1
ATOM 2395 C C . PRO B 1 140 ? 14.922 8.117 7.129 1 91.44 140 PRO B C 1
ATOM 2397 O O . PRO B 1 140 ? 14.352 8.664 8.078 1 91.44 140 PRO B O 1
ATOM 2400 N N . LEU B 1 141 ? 16.203 8.195 6.891 1 92.44 141 LEU B N 1
ATOM 2401 C CA . LEU B 1 141 ? 17.047 8.961 7.801 1 92.44 141 LEU B CA 1
ATOM 2402 C C . LEU B 1 141 ? 16.719 10.453 7.715 1 92.44 141 LEU B C 1
ATOM 2404 O O . LEU B 1 141 ? 16.625 11.133 8.742 1 92.44 141 LEU B O 1
ATOM 2408 N N . LYS B 1 142 ? 16.562 10.945 6.59 1 91.44 142 LYS B N 1
ATOM 2409 C CA . LYS B 1 142 ? 16.219 12.352 6.398 1 91.44 142 LYS B CA 1
ATOM 2410 C C . LYS B 1 142 ? 14.852 12.672 7.016 1 91.44 142 LYS B C 1
ATOM 2412 O O . LYS B 1 142 ? 14.68 13.719 7.648 1 91.44 142 LYS B O 1
ATOM 2417 N N . LEU B 1 143 ? 14.008 11.828 6.863 1 93.19 143 LEU B N 1
ATOM 2418 C CA . LEU B 1 143 ? 12.672 12.031 7.41 1 93.19 143 LEU B CA 1
ATOM 2419 C C . LEU B 1 143 ? 12.688 11.961 8.938 1 93.19 143 LEU B C 1
ATOM 2421 O O . LEU B 1 143 ? 11.969 12.703 9.602 1 93.19 143 LEU B O 1
ATOM 2425 N N . GLU B 1 144 ? 13.445 11.055 9.406 1 94.62 144 GLU B N 1
ATOM 2426 C CA . GLU B 1 144 ? 13.594 10.969 10.859 1 94.62 144 GLU B CA 1
ATOM 2427 C C . GLU B 1 144 ? 14.148 12.273 11.43 1 94.62 144 GLU B C 1
ATOM 2429 O O . GLU B 1 144 ? 13.695 12.734 12.484 1 94.62 144 GLU B O 1
ATOM 2434 N N . GLN B 1 145 ? 15.102 12.789 10.727 1 94.5 145 GLN B N 1
ATOM 2435 C CA . GLN B 1 145 ? 15.664 14.07 11.141 1 94.5 145 GLN B CA 1
ATOM 2436 C C . GLN B 1 145 ? 14.609 15.172 11.125 1 94.5 145 GLN B C 1
ATOM 2438 O O . GLN B 1 145 ? 14.57 16.016 12.016 1 94.5 145 GLN B O 1
ATOM 2443 N N . GLY B 1 146 ? 13.781 15.18 10.117 1 92.94 146 GLY B N 1
ATOM 2444 C CA . GLY B 1 146 ? 12.703 16.156 10.039 1 92.94 146 GLY B CA 1
ATOM 2445 C C . GLY B 1 146 ? 11.688 16 11.156 1 92.94 146 GLY B C 1
ATOM 2446 O O . GLY B 1 146 ? 11.133 17 11.625 1 92.94 146 GLY B O 1
ATOM 2447 N N . LEU B 1 147 ? 11.469 14.773 11.539 1 92.94 147 LEU B N 1
ATOM 2448 C CA . LEU B 1 147 ? 10.5 14.5 12.594 1 92.94 147 LEU B CA 1
ATOM 2449 C C . LEU B 1 147 ? 10.992 15.008 13.945 1 92.94 147 LEU B C 1
ATOM 2451 O O . LEU B 1 147 ? 10.203 15.461 14.766 1 92.94 147 LEU B O 1
ATOM 2455 N N . ARG B 1 148 ? 12.227 14.984 14.156 1 90.62 148 ARG B N 1
ATOM 2456 C CA . ARG B 1 148 ? 12.82 15.453 15.398 1 90.62 148 ARG B CA 1
ATOM 2457 C C . ARG B 1 148 ? 12.695 16.969 15.531 1 90.62 148 ARG B C 1
ATOM 2459 O O . ARG B 1 148 ? 12.75 17.5 16.641 1 90.62 148 ARG B O 1
ATOM 2466 N N . ARG B 1 149 ? 12.523 17.609 14.438 1 87.5 149 ARG B N 1
ATOM 2467 C CA . ARG B 1 149 ? 12.469 19.078 14.43 1 87.5 149 ARG B CA 1
ATOM 2468 C C . ARG B 1 149 ? 11.055 19.562 14.734 1 87.5 149 ARG B C 1
ATOM 2470 O O . ARG B 1 149 ? 10.836 20.781 14.875 1 87.5 149 ARG B O 1
ATOM 2477 N N . ILE B 1 150 ? 10.133 18.688 14.797 1 80.81 150 ILE B N 1
ATOM 2478 C CA . ILE B 1 150 ? 8.766 19.109 15.078 1 80.81 150 ILE B CA 1
ATOM 2479 C C . ILE B 1 150 ? 8.344 18.641 16.453 1 80.81 150 ILE B C 1
ATOM 2481 O O . ILE B 1 150 ? 8.781 17.578 16.922 1 80.81 150 ILE B O 1
#

Solvent-accessible surface area (backbone atoms only — not comparable to full-atom values): 16644 Å² total; per-residue (Å²): 133,80,76,72,74,67,61,87,64,89,64,75,46,53,60,46,32,71,71,77,63,41,69,43,42,71,39,28,57,54,26,58,35,72,72,26,39,53,51,43,49,49,48,22,66,39,69,65,51,94,65,70,55,62,33,69,65,48,39,49,44,65,66,61,37,77,80,69,79,60,65,63,63,56,49,51,44,52,41,32,57,46,47,49,50,50,51,29,46,40,49,50,42,49,52,48,48,45,34,33,67,68,66,67,44,74,84,87,48,76,64,55,55,50,51,50,29,36,51,45,40,49,50,50,38,62,48,38,31,74,90,41,40,67,56,44,60,45,48,38,54,44,45,51,56,36,53,69,73,102,133,80,77,72,74,67,59,87,61,90,65,77,48,51,58,47,32,73,75,78,63,43,70,43,40,71,38,28,55,53,26,58,34,71,69,26,40,54,49,44,50,50,50,24,68,39,70,67,50,93,67,68,55,63,32,69,66,46,40,48,42,66,69,59,37,78,78,70,80,63,62,65,65,57,51,51,46,53,42,31,56,47,47,50,50,49,52,28,46,41,49,49,41,49,50,48,49,44,34,32,68,68,66,69,44,74,84,88,48,74,66,57,53,49,50,50,28,39,51,46,39,48,50,50,38,62,47,37,31,74,87,40,40,67,56,45,59,44,48,40,54,46,45,50,55,36,53,69,74,100

Organism: Setaria italica (NCBI:txid4555)

Radius of gyration: 19.45 Å; Cα contacts (8 Å, |Δi|>4): 311; chains: 2; bounding box: 49×48×40 Å

Sequence (300 aa):
CTVVQLKRRNWDGPEECKLCKEQEDADHIIFRCPLASFVWCWIRDSLGWDGIPDSLSEFADRRLGDGSKPKRELMI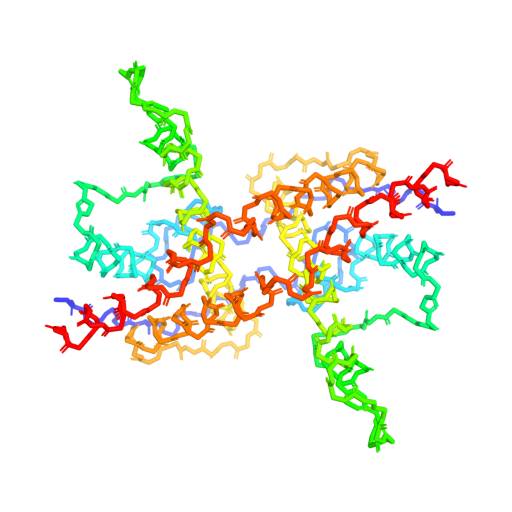YLLASVSWVLASVSWVLWRTRNDWVFSNILINNPKSLAYKVIVFLQFWSKMASVEGQTRRERLPLKLEQGLRRICTVVQLKRRNWDGPEECKLCKEQEDADHIIFRCPLASFVWCWIRDSLGWDGIPDSLSEFADRRLGDGSKPKRELMIYLLASVSWVLASVSWVLWRTRNDWVFSNILINNPKSLAYKVIVFLQFWSKMASVEGQTRRERLPLKLEQGLRRI

Secondary structure (DSSP, 8-state):
---------------B-TTT-SBP-HHIIIIISHHHHHHHHHHHHHHT-S---SSHHHHHHHHS-------HHHHHHHHHHHHHHHHHHHHHHHHHHHHHHHH----S-HHHHHHHHHHHHHHHHHHT-GGGHHHHHHHHHHHHHHHHT-/---------------B-TTT-SBP-HHIIIIISHHHHHHHHHHHHHHT-S---SSHHHHHHHHH-------HHHHHHHHHHHHHHHHHHHHHHHHHHHHHHHH----S-HHHHHHHHHHHHHHHHHHT-GGGHHHHHHHHHHHHHHHHT-

pLDDT: mean 75.64, std 18.63, range [26.58, 94.62]

Foldseek 3Di:
DDPPPPPPPPDPPPLAQPQPGHGDDLLCLCFNPPLNPVLQVVVCVVVVNPDGDSGPVSLCDVLVDDPPPDPPVVSVVSVVVSVLLSVLSSVLSVVQSCCCVPVVDHDDDSVVSNVSSVVSSVVVVVCPDPVCPVVVVCVVVVVVVVVVVD/DDPPPPPPPPDPPPLAQPQPGHGDDLLCLCFNPPLNPVLQVVVCVVVVNPDGDSGPVSLCDVLVDDPPPDPPVVSVVSVVVSVLLSVLSSVLSVVQSCCCVPVVDHDDDSVVSNVSSVVSSVVVVVCPDPVCPVVVVCVVVVVVVVVVVD